Protein AF-A0A8D0H7X6-F1 (afdb_monomer_lite)

Organism: Sphenodon punctatus (NCBI:txid8508)

pLDDT: mean 85.65, std 9.19, range [44.81, 95.25]

Structure (mmCIF, N/CA/C/O backbone):
data_AF-A0A8D0H7X6-F1
#
_entry.id   AF-A0A8D0H7X6-F1
#
loop_
_atom_site.group_PDB
_atom_site.id
_atom_site.type_symbol
_atom_site.label_atom_id
_atom_site.label_alt_id
_atom_site.label_comp_id
_atom_site.label_asym_id
_atom_site.label_entity_id
_atom_site.label_seq_id
_atom_site.pdbx_PDB_ins_code
_atom_site.Cartn_x
_atom_site.Cartn_y
_atom_site.Cartn_z
_atom_site.occupancy
_atom_site.B_iso_or_equiv
_atom_site.auth_seq_id
_atom_site.auth_comp_id
_atom_site.auth_asym_id
_atom_site.auth_atom_id
_atom_site.pdbx_PDB_model_num
ATOM 1 N N . MET A 1 1 ? -12.593 -25.699 31.577 1.00 60.19 1 MET A N 1
ATOM 2 C CA . MET A 1 1 ? -11.665 -26.530 30.774 1.00 60.19 1 MET A CA 1
ATOM 3 C C . MET A 1 1 ? -12.369 -27.327 29.678 1.00 60.19 1 MET A C 1
ATOM 5 O O . MET A 1 1 ? -11.996 -27.150 28.529 1.00 60.19 1 MET A O 1
ATOM 9 N N . ALA A 1 2 ? -13.398 -28.136 29.972 1.00 67.19 2 ALA A N 1
ATOM 10 C CA . ALA A 1 2 ? -14.084 -28.955 28.955 1.00 67.19 2 ALA A CA 1
ATOM 11 C C . ALA A 1 2 ? -14.723 -28.143 27.802 1.00 67.19 2 ALA A C 1
ATOM 13 O O . ALA A 1 2 ? -14.550 -28.486 26.638 1.00 67.19 2 ALA A O 1
ATOM 14 N N . ALA A 1 3 ? -15.377 -27.015 28.108 1.00 68.50 3 ALA A N 1
ATOM 15 C CA . ALA A 1 3 ? -15.956 -26.128 27.091 1.00 68.50 3 ALA A CA 1
ATOM 16 C C . ALA A 1 3 ? -14.898 -25.470 26.178 1.00 68.50 3 ALA A C 1
ATOM 18 O O . ALA A 1 3 ? -15.124 -25.299 24.986 1.00 68.50 3 ALA A O 1
ATOM 19 N N . SER A 1 4 ? -13.717 -25.146 26.714 1.00 69.44 4 SER A N 1
ATOM 20 C CA . SER A 1 4 ? -12.608 -24.559 25.945 1.00 69.44 4 SER A CA 1
ATOM 21 C C . SER A 1 4 ? -11.986 -25.567 24.972 1.00 69.44 4 SER A C 1
ATOM 23 O O . SER A 1 4 ? -11.615 -25.193 23.865 1.00 69.44 4 SER A O 1
ATOM 25 N N . LEU A 1 5 ? -11.923 -26.847 25.358 1.00 77.44 5 LEU A N 1
ATOM 26 C CA . LEU A 1 5 ? -11.468 -27.940 24.489 1.00 77.44 5 LEU A CA 1
ATOM 27 C C . LEU A 1 5 ? -12.469 -28.222 23.358 1.00 77.44 5 LEU A C 1
ATOM 29 O O . LEU A 1 5 ? -12.064 -28.429 22.218 1.00 77.44 5 LEU A O 1
ATOM 33 N N . LEU A 1 6 ? -13.772 -28.148 23.651 1.00 82.69 6 LEU A N 1
ATOM 34 C CA . LEU A 1 6 ? -14.843 -28.271 22.653 1.00 82.69 6 LEU A CA 1
ATOM 35 C C . LEU A 1 6 ? -14.799 -27.166 21.586 1.00 82.69 6 LEU A C 1
ATOM 37 O O . LEU A 1 6 ? -15.071 -27.441 20.422 1.00 82.69 6 LEU A O 1
ATOM 41 N N . LEU A 1 7 ? -14.416 -25.938 21.953 1.00 87.12 7 LEU A N 1
ATOM 42 C CA . LEU A 1 7 ? -14.260 -24.814 21.017 1.00 87.12 7 LEU A CA 1
ATOM 43 C C . LEU A 1 7 ? -12.953 -24.866 20.207 1.00 87.12 7 LEU A C 1
ATOM 45 O O . LEU A 1 7 ? -12.839 -24.201 19.178 1.00 87.12 7 LEU A O 1
ATOM 49 N N . MET A 1 8 ? -11.975 -25.665 20.640 1.00 86.62 8 MET A N 1
ATOM 50 C CA . MET A 1 8 ? -10.668 -25.768 19.989 1.00 86.62 8 MET A CA 1
ATOM 51 C C . MET A 1 8 ? -10.757 -26.454 18.621 1.00 86.62 8 MET A C 1
ATOM 53 O O . MET A 1 8 ? -10.122 -26.012 17.667 1.00 86.62 8 MET A O 1
ATOM 57 N N . LEU A 1 9 ? -11.583 -27.500 18.513 1.00 90.00 9 LEU A N 1
ATOM 58 C CA . LEU A 1 9 ? -11.818 -28.238 17.268 1.00 90.00 9 LEU A CA 1
ATOM 59 C C . LEU A 1 9 ? -12.394 -27.354 16.144 1.00 90.00 9 LEU A C 1
ATOM 61 O O . LEU A 1 9 ? -11.757 -27.264 15.095 1.00 90.00 9 LEU A O 1
ATOM 65 N N . PRO A 1 10 ? -13.535 -26.656 16.319 1.00 91.94 10 PRO A N 1
ATOM 66 C CA . PRO A 1 10 ? -14.076 -25.791 15.271 1.00 91.94 10 PRO A CA 1
ATOM 67 C C . PRO A 1 10 ? -13.162 -24.597 14.958 1.00 91.94 10 PRO A C 1
ATOM 69 O O . PRO A 1 10 ? -13.081 -24.188 13.801 1.00 91.94 10 PRO A O 1
ATOM 72 N N . ALA A 1 11 ? -12.426 -24.064 15.943 1.00 87.69 11 ALA A N 1
ATOM 73 C CA . ALA A 1 11 ? -11.434 -23.016 15.700 1.00 87.69 11 ALA A CA 1
ATOM 74 C C . ALA A 1 11 ? -10.274 -23.512 14.819 1.00 87.69 11 ALA A C 1
ATOM 76 O O . ALA A 1 11 ? -9.886 -22.824 13.876 1.00 87.69 11 ALA A O 1
ATOM 77 N N . LEU A 1 12 ? -9.761 -24.720 15.079 1.00 92.19 12 LEU A N 1
ATOM 78 C CA . LEU A 1 12 ? -8.716 -25.343 14.266 1.00 92.19 12 LEU A CA 1
ATOM 79 C C . LEU A 1 12 ? -9.208 -25.628 12.842 1.00 92.19 12 LEU A C 1
ATOM 81 O O . LEU A 1 12 ? -8.501 -25.330 11.885 1.00 92.19 12 LEU A O 1
ATOM 85 N N . VAL A 1 13 ? -10.431 -26.146 12.692 1.00 93.81 13 VAL A N 1
ATOM 86 C CA . VAL A 1 13 ? -11.047 -26.383 11.376 1.00 93.81 13 VAL A CA 1
ATOM 87 C C . VAL A 1 13 ? -11.197 -25.074 10.599 1.00 93.81 13 VAL A C 1
ATOM 89 O O . VAL A 1 13 ? -10.796 -25.010 9.441 1.00 93.81 13 VAL A O 1
ATOM 92 N N . SER A 1 14 ? -11.709 -24.015 11.234 1.00 91.25 14 SER A N 1
ATOM 93 C CA . SER A 1 14 ? -11.847 -22.690 10.613 1.00 91.25 14 SER A CA 1
ATOM 94 C C . SER A 1 14 ? -10.495 -22.101 10.196 1.00 91.25 14 SER A C 1
ATOM 96 O O . SER A 1 14 ? -10.350 -21.588 9.083 1.00 91.25 14 SER A O 1
ATOM 98 N N . PHE A 1 15 ? -9.477 -22.230 11.052 1.00 89.44 15 PHE A N 1
ATOM 99 C CA . PHE A 1 15 ? -8.115 -21.800 10.749 1.00 89.44 15 PHE A CA 1
ATOM 100 C C . PHE A 1 15 ? -7.542 -22.541 9.534 1.00 89.44 15 PHE A C 1
ATOM 102 O O . PHE A 1 15 ? -7.094 -21.897 8.586 1.00 89.44 15 PHE A O 1
ATOM 109 N N . LEU A 1 16 ? -7.605 -23.877 9.525 1.00 94.31 16 LEU A N 1
ATOM 110 C CA . LEU A 1 16 ? -7.110 -24.698 8.416 1.00 94.31 16 LEU A CA 1
ATOM 111 C C . LEU A 1 16 ? -7.871 -24.424 7.116 1.00 94.31 16 LEU A C 1
ATOM 113 O O . LEU A 1 16 ? -7.252 -24.329 6.060 1.00 94.31 16 LEU A O 1
ATOM 117 N N . PHE A 1 17 ? -9.191 -24.244 7.185 1.00 93.31 17 PHE A N 1
ATOM 118 C CA . PHE A 1 17 ? -10.019 -23.908 6.029 1.00 93.31 17 PHE A CA 1
ATOM 119 C C . PHE A 1 17 ? -9.661 -22.537 5.445 1.00 93.31 17 PHE A C 1
ATOM 121 O O . PHE A 1 17 ? -9.477 -22.400 4.235 1.00 93.31 17 PHE A O 1
ATOM 128 N N . THR A 1 18 ? -9.505 -21.524 6.299 1.00 86.31 18 THR A N 1
ATOM 129 C CA . THR A 1 18 ? -9.109 -20.172 5.876 1.00 86.31 18 THR A CA 1
ATOM 130 C C . THR A 1 18 ? -7.714 -20.191 5.259 1.00 86.31 18 THR A C 1
ATOM 132 O O . THR A 1 18 ? -7.501 -19.636 4.183 1.00 86.31 18 THR A O 1
ATOM 135 N N . PHE A 1 19 ? -6.769 -20.883 5.899 1.00 88.56 19 PHE A N 1
ATOM 136 C CA . PHE A 1 19 ? -5.412 -21.029 5.383 1.00 88.56 19 PHE A CA 1
ATOM 137 C C . PHE A 1 19 ? -5.393 -21.768 4.038 1.00 88.56 19 PHE A C 1
ATOM 139 O O . PHE A 1 19 ? -4.759 -21.301 3.094 1.00 88.56 19 PHE A O 1
ATOM 146 N N . GLY A 1 20 ? -6.140 -22.868 3.915 1.00 90.56 20 GLY A N 1
ATOM 147 C CA . GLY A 1 20 ? -6.301 -23.608 2.662 1.00 90.56 20 GLY A CA 1
ATOM 148 C C . GLY A 1 20 ? -6.906 -22.749 1.550 1.00 90.56 20 GLY A C 1
ATOM 149 O O . GLY A 1 20 ? -6.404 -22.756 0.431 1.00 90.56 20 GLY A O 1
ATOM 150 N N . THR A 1 21 ? -7.905 -21.925 1.872 1.00 87.94 21 THR A N 1
ATOM 151 C CA . THR A 1 21 ? -8.510 -20.976 0.924 1.00 87.94 21 THR A CA 1
ATOM 152 C C . THR A 1 21 ? -7.494 -19.937 0.442 1.00 87.94 21 THR A C 1
ATOM 154 O O . THR A 1 21 ? -7.427 -19.649 -0.750 1.00 87.94 21 THR A O 1
ATOM 157 N N . CYS A 1 22 ? -6.655 -19.403 1.336 1.00 79.19 22 CYS A N 1
ATOM 158 C CA . CYS A 1 22 ? -5.563 -18.505 0.955 1.00 79.19 22 CYS A CA 1
ATOM 159 C C . CYS A 1 22 ? -4.533 -19.196 0.051 1.00 79.19 22 CYS A C 1
ATOM 161 O O . CYS A 1 22 ? -4.083 -18.590 -0.918 1.00 79.19 22 CYS A O 1
ATOM 163 N N . VAL A 1 23 ? -4.168 -20.452 0.331 1.00 83.06 23 VAL A N 1
ATOM 164 C CA . VAL A 1 23 ? -3.253 -21.228 -0.524 1.00 83.06 23 VAL A CA 1
ATOM 165 C C . VAL A 1 23 ? -3.854 -21.437 -1.911 1.00 83.06 23 VAL A C 1
ATOM 167 O O . VAL A 1 23 ? -3.170 -21.197 -2.900 1.00 83.06 23 VAL A O 1
ATOM 170 N N . GLU A 1 24 ? -5.125 -21.821 -2.004 1.00 82.88 24 GLU A N 1
ATOM 171 C CA . GLU A 1 24 ? -5.818 -21.979 -3.286 1.00 82.88 24 GLU A CA 1
ATOM 172 C C . GLU A 1 24 ? -5.933 -20.650 -4.044 1.00 82.88 24 GLU A C 1
ATOM 174 O O . GLU A 1 24 ? -5.697 -20.612 -5.248 1.00 82.88 24 GLU A O 1
ATOM 179 N N . LEU A 1 25 ? -6.172 -19.533 -3.350 1.00 80.62 25 LEU A N 1
ATOM 180 C CA . LEU A 1 25 ? -6.140 -18.201 -3.956 1.00 80.62 25 LEU A CA 1
ATOM 181 C C . LEU A 1 25 ? -4.747 -17.847 -4.494 1.00 80.62 25 LEU A C 1
ATOM 183 O O . LEU A 1 25 ? -4.631 -17.329 -5.603 1.00 80.62 25 LEU A O 1
ATOM 187 N N . ILE A 1 26 ? -3.685 -18.131 -3.732 1.00 80.00 26 ILE A N 1
ATOM 188 C CA . ILE A 1 26 ? -2.306 -17.915 -4.181 1.00 80.00 26 ILE A CA 1
ATOM 189 C C . ILE A 1 26 ? -2.030 -18.787 -5.401 1.00 80.00 26 ILE A C 1
ATOM 191 O O . ILE A 1 26 ? -1.526 -18.270 -6.395 1.00 80.00 26 ILE A O 1
ATOM 195 N N . ARG A 1 27 ? -2.394 -20.075 -5.374 1.00 74.50 27 ARG A N 1
ATOM 196 C CA . ARG A 1 27 ? -2.242 -20.989 -6.517 1.00 74.50 27 ARG A CA 1
ATOM 197 C C . ARG A 1 27 ? -3.009 -20.489 -7.728 1.00 74.50 27 ARG A C 1
ATOM 199 O O . ARG A 1 27 ? -2.426 -20.444 -8.798 1.00 74.50 27 ARG A O 1
ATOM 206 N N . PHE A 1 28 ? -4.250 -20.043 -7.568 1.00 77.69 28 PHE A N 1
ATOM 207 C CA . PHE A 1 28 ? -5.034 -19.409 -8.626 1.00 77.69 28 PHE A CA 1
ATOM 208 C C . PHE A 1 28 ? -4.324 -18.178 -9.207 1.00 77.69 28 PHE A C 1
ATOM 210 O O . PHE A 1 28 ? -4.141 -18.082 -10.418 1.00 77.69 28 PHE A O 1
ATOM 217 N N . ALA A 1 29 ? -3.838 -17.276 -8.354 1.00 74.62 29 ALA A N 1
ATOM 218 C CA . ALA A 1 29 ? -3.149 -16.060 -8.780 1.00 74.62 29 ALA A CA 1
ATOM 219 C C . ALA A 1 29 ? -1.772 -16.320 -9.427 1.00 74.62 29 ALA A C 1
ATOM 221 O O . ALA A 1 29 ? -1.318 -15.523 -10.247 1.00 74.62 29 ALA A O 1
ATOM 222 N N . SER A 1 30 ? -1.097 -17.416 -9.064 1.00 69.19 30 SER A N 1
ATOM 223 C CA . SER A 1 30 ? 0.276 -17.746 -9.489 1.00 69.19 30 SER A CA 1
ATOM 224 C C . SER A 1 30 ? 0.381 -18.968 -10.408 1.00 69.19 30 SER A C 1
ATOM 226 O O . SER A 1 30 ? 1.483 -19.336 -10.817 1.00 69.19 30 SER A O 1
ATOM 228 N N . LEU A 1 31 ? -0.754 -19.553 -10.799 1.00 65.69 31 LEU A N 1
ATOM 229 C CA . LEU A 1 31 ? -0.871 -20.796 -11.568 1.00 65.69 31 LEU A CA 1
ATOM 230 C C . LEU A 1 31 ? -0.043 -20.751 -12.856 1.00 65.69 31 LEU A C 1
ATOM 232 O O . LEU A 1 31 ? 0.671 -21.695 -13.175 1.00 65.69 31 LEU A O 1
ATOM 236 N N . ARG A 1 32 ? -0.041 -19.600 -13.534 1.00 56.81 32 ARG A N 1
ATOM 237 C CA . ARG A 1 32 ? 0.779 -19.348 -14.728 1.00 56.81 32 ARG A CA 1
ATOM 238 C C . ARG A 1 32 ? 2.279 -19.327 -14.476 1.00 56.81 32 ARG A C 1
ATOM 240 O O . ARG A 1 32 ? 3.036 -19.844 -15.289 1.00 56.81 32 ARG A O 1
ATOM 247 N N . ALA A 1 33 ? 2.710 -18.721 -13.373 1.00 60.47 33 ALA A N 1
ATOM 248 C CA . ALA A 1 33 ? 4.126 -18.634 -13.042 1.00 60.47 33 ALA A CA 1
ATOM 249 C C . ALA A 1 33 ? 4.680 -20.026 -12.694 1.00 60.47 33 ALA A C 1
ATOM 251 O O . ALA A 1 33 ? 5.746 -20.402 -13.173 1.00 60.47 33 ALA A O 1
ATOM 252 N N . LEU A 1 34 ? 3.914 -20.814 -11.930 1.00 60.16 34 LEU A N 1
ATOM 253 C CA . LEU A 1 34 ? 4.307 -22.150 -11.471 1.00 60.16 34 LEU A CA 1
ATOM 254 C C . LEU A 1 34 ? 4.172 -23.242 -12.545 1.00 60.16 34 LEU A C 1
ATOM 256 O O . LEU A 1 34 ? 4.928 -24.207 -12.512 1.00 60.16 34 LEU A O 1
ATOM 260 N N . ALA A 1 35 ? 3.237 -23.104 -13.492 1.00 61.91 35 ALA A N 1
ATOM 261 C CA . ALA A 1 35 ? 3.048 -24.067 -14.582 1.00 61.91 35 ALA A CA 1
ATOM 262 C C . ALA A 1 35 ? 4.081 -23.929 -15.714 1.00 61.91 35 ALA A C 1
ATOM 264 O O . ALA A 1 35 ? 4.194 -24.824 -16.551 1.00 61.91 35 ALA A O 1
ATOM 265 N N . SER A 1 36 ? 4.844 -22.831 -15.758 1.00 63.34 36 SER A N 1
ATOM 266 C CA . SER A 1 36 ? 5.927 -22.686 -16.730 1.00 63.34 36 SER A CA 1
ATOM 267 C C . SER A 1 36 ? 7.135 -23.546 -16.314 1.00 63.34 36 SER A C 1
ATOM 269 O O . SER A 1 36 ? 7.587 -23.444 -15.170 1.00 63.34 36 SER A O 1
ATOM 271 N N . PRO A 1 37 ? 7.719 -24.365 -17.213 1.00 66.44 37 PRO A N 1
ATOM 272 C CA . PRO A 1 37 ? 8.909 -25.173 -16.904 1.00 66.44 37 PRO A CA 1
ATOM 273 C C . PRO A 1 37 ? 10.151 -24.329 -16.556 1.00 66.44 37 PRO A C 1
ATOM 275 O O . PRO A 1 37 ? 11.163 -24.855 -16.100 1.00 66.44 37 PRO A O 1
ATOM 278 N N . GLU A 1 38 ? 10.061 -23.011 -16.732 1.00 70.25 38 GLU A N 1
ATOM 279 C CA . GLU A 1 38 ? 11.139 -22.036 -16.596 1.00 70.25 38 GLU A CA 1
ATOM 280 C C . GLU A 1 38 ? 11.045 -21.166 -15.331 1.00 70.25 38 GLU A C 1
ATOM 282 O O . GLU A 1 38 ? 11.821 -20.224 -15.182 1.00 70.25 38 GLU A O 1
ATOM 287 N N . TRP A 1 39 ? 10.148 -21.466 -14.382 1.00 70.50 39 TRP A N 1
ATOM 288 C CA . TRP A 1 39 ? 9.945 -20.659 -13.162 1.00 70.50 39 TRP A CA 1
ATOM 289 C C . TRP A 1 39 ? 11.234 -20.390 -12.354 1.00 70.50 39 TRP A C 1
ATOM 291 O O . TRP A 1 39 ? 11.329 -19.391 -11.640 1.00 70.50 39 TRP A O 1
ATOM 301 N N . GLY A 1 40 ? 12.237 -21.268 -12.473 1.00 70.19 40 GLY A N 1
ATOM 302 C CA . GLY A 1 40 ? 13.539 -21.146 -11.811 1.00 70.19 40 GLY A CA 1
ATOM 303 C C . GLY A 1 40 ? 14.585 -20.317 -12.569 1.00 70.19 40 GLY A C 1
ATOM 304 O O . GLY A 1 40 ? 15.621 -19.983 -11.996 1.00 70.19 40 GLY A O 1
ATOM 305 N N . ILE A 1 41 ? 14.345 -19.969 -13.836 1.00 72.62 41 ILE A N 1
ATOM 306 C CA . ILE A 1 41 ? 15.276 -19.178 -14.657 1.00 72.62 41 ILE A CA 1
ATOM 307 C C . ILE A 1 41 ? 15.401 -17.735 -14.133 1.00 72.62 41 ILE A C 1
ATOM 309 O O . ILE A 1 41 ? 16.534 -17.283 -13.947 1.00 72.62 41 ILE A O 1
ATOM 313 N N . PRO A 1 42 ? 14.305 -17.027 -13.782 1.00 75.81 42 PRO A N 1
ATOM 314 C CA . PRO A 1 42 ? 14.389 -15.691 -13.190 1.00 75.81 42 PRO A CA 1
ATOM 315 C C . PRO A 1 42 ? 15.148 -15.662 -11.858 1.00 75.81 42 PRO A C 1
ATOM 317 O O . PRO A 1 42 ? 15.818 -14.680 -11.562 1.00 75.81 42 PRO A O 1
ATOM 320 N N . LEU A 1 43 ? 15.101 -16.746 -11.072 1.00 77.69 43 LEU A N 1
ATOM 321 C CA . LEU A 1 43 ? 15.799 -16.851 -9.781 1.00 77.69 43 LEU A CA 1
ATOM 322 C C . LEU A 1 43 ? 17.327 -16.927 -9.918 1.00 77.69 43 LEU A C 1
ATOM 324 O O . LEU A 1 43 ? 18.030 -16.790 -8.922 1.00 77.69 43 LEU A O 1
ATOM 328 N N . ARG A 1 44 ? 17.859 -17.141 -11.126 1.00 80.12 44 ARG A N 1
ATOM 329 C CA . ARG A 1 44 ? 19.305 -17.094 -11.393 1.00 80.12 44 ARG A CA 1
ATOM 330 C C . ARG A 1 44 ? 19.790 -15.705 -11.797 1.00 80.12 44 ARG A C 1
ATOM 332 O O . ARG A 1 44 ? 20.997 -15.479 -11.793 1.00 80.12 44 ARG A O 1
ATOM 339 N N . ASP A 1 45 ? 18.885 -14.789 -12.141 1.00 84.81 45 ASP A N 1
ATOM 340 C CA . ASP A 1 45 ? 19.246 -13.427 -12.518 1.00 84.81 45 ASP A CA 1
ATOM 341 C C . ASP A 1 45 ? 19.518 -12.584 -11.252 1.00 84.81 45 ASP A C 1
ATOM 343 O O . ASP A 1 45 ? 18.609 -12.373 -10.437 1.00 84.81 45 ASP A O 1
ATOM 347 N N . PRO A 1 46 ? 20.740 -12.041 -11.071 1.00 81.38 46 PRO A N 1
ATOM 348 C CA . PRO A 1 46 ? 21.055 -11.135 -9.965 1.00 81.38 46 PRO A CA 1
ATOM 349 C C . PRO A 1 46 ? 20.123 -9.916 -9.892 1.00 81.38 46 PRO A C 1
ATOM 351 O O . PRO A 1 46 ? 19.911 -9.358 -8.812 1.00 81.38 46 PRO A O 1
ATOM 354 N N . ARG A 1 47 ? 19.540 -9.508 -11.029 1.00 82.56 47 ARG A N 1
ATOM 355 C CA . ARG A 1 47 ? 18.573 -8.405 -11.121 1.00 82.56 47 ARG A CA 1
ATOM 356 C C . ARG A 1 47 ? 17.236 -8.727 -10.458 1.00 82.56 47 ARG A C 1
ATOM 358 O O . ARG A 1 47 ? 16.538 -7.796 -10.075 1.00 82.56 47 ARG A O 1
ATOM 365 N N . VAL A 1 48 ? 16.898 -10.007 -10.299 1.00 84.25 48 VAL A N 1
ATOM 366 C CA . VAL A 1 48 ? 15.690 -10.483 -9.605 1.00 84.25 48 VAL A CA 1
ATOM 367 C C . VAL A 1 48 ? 16.005 -10.836 -8.154 1.00 84.25 48 VAL A C 1
ATOM 369 O O . VAL A 1 48 ? 15.245 -10.481 -7.255 1.00 84.25 48 VAL A O 1
ATOM 372 N N . LEU A 1 49 ? 17.157 -11.470 -7.907 1.00 85.56 49 LEU A N 1
ATOM 373 C CA . LEU A 1 49 ? 17.570 -11.891 -6.566 1.00 85.56 49 LEU A CA 1
ATOM 374 C C . LEU A 1 49 ? 17.723 -10.723 -5.592 1.00 85.56 49 LEU A C 1
ATOM 376 O O . LEU A 1 49 ? 17.314 -10.839 -4.440 1.00 85.56 49 LEU A O 1
ATOM 380 N N . ARG A 1 50 ? 18.295 -9.594 -6.034 1.00 85.06 50 ARG A N 1
ATOM 381 C CA . ARG A 1 50 ? 18.489 -8.434 -5.153 1.00 85.06 50 ARG A CA 1
ATOM 382 C C . ARG A 1 50 ? 17.152 -7.820 -4.695 1.00 85.06 50 ARG A C 1
ATOM 384 O O . ARG A 1 50 ? 16.987 -7.707 -3.483 1.00 85.06 50 ARG A O 1
ATOM 391 N N . PRO A 1 51 ? 16.200 -7.454 -5.580 1.00 85.12 51 PRO A N 1
ATOM 392 C CA . PRO A 1 51 ? 14.868 -7.012 -5.156 1.00 85.12 51 PRO A CA 1
ATOM 393 C C . PRO A 1 51 ? 14.149 -8.042 -4.281 1.00 85.12 51 PRO A C 1
ATOM 395 O O . PRO A 1 51 ? 13.618 -7.685 -3.238 1.00 85.12 51 PRO A O 1
ATOM 398 N N . LEU A 1 52 ? 14.220 -9.327 -4.643 1.00 87.00 52 LEU A N 1
ATOM 399 C CA . LEU A 1 52 ? 13.593 -10.398 -3.870 1.00 87.00 52 LEU A CA 1
ATOM 400 C C . LEU A 1 52 ? 14.155 -10.500 -2.442 1.00 87.00 52 LEU A C 1
ATOM 402 O O . LEU A 1 52 ? 13.396 -10.650 -1.489 1.00 87.00 52 LEU A O 1
ATOM 406 N N . ALA A 1 53 ? 15.478 -10.408 -2.279 1.00 89.12 53 ALA A N 1
ATOM 407 C CA . ALA A 1 53 ? 16.126 -10.442 -0.969 1.00 89.12 53 ALA A CA 1
ATOM 408 C C . ALA A 1 53 ? 15.743 -9.231 -0.105 1.00 89.12 53 ALA A C 1
ATOM 410 O O . ALA A 1 53 ? 15.547 -9.371 1.101 1.00 89.12 53 ALA A O 1
ATOM 411 N N . VAL A 1 54 ? 15.610 -8.056 -0.724 1.00 87.50 54 VAL A N 1
ATOM 412 C CA . VAL A 1 54 ? 15.139 -6.834 -0.061 1.00 87.50 54 VAL A CA 1
ATOM 413 C C . VAL A 1 54 ? 13.687 -6.978 0.386 1.00 87.50 54 VAL A C 1
ATOM 415 O O . VAL A 1 54 ? 13.387 -6.700 1.545 1.00 87.50 54 VAL A O 1
ATOM 418 N N . ASP A 1 55 ? 12.799 -7.434 -0.498 1.00 88.75 55 ASP A N 1
ATOM 419 C CA . ASP A 1 55 ? 11.382 -7.634 -0.184 1.00 88.75 55 ASP A CA 1
ATOM 420 C C . ASP A 1 55 ? 11.221 -8.646 0.956 1.00 88.75 55 ASP A C 1
ATOM 422 O O . ASP A 1 55 ? 10.489 -8.406 1.918 1.00 88.75 55 ASP A O 1
ATOM 426 N N . LEU A 1 56 ? 11.976 -9.748 0.908 1.00 91.69 56 LEU A N 1
ATOM 427 C CA . LEU A 1 56 ? 12.005 -10.736 1.980 1.00 91.69 56 LEU A 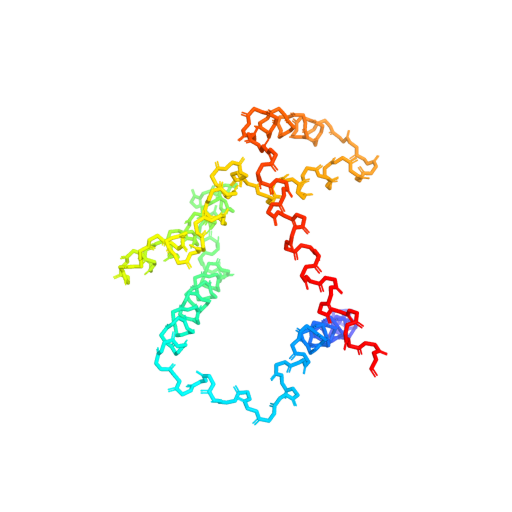CA 1
ATOM 428 C C . LEU A 1 56 ? 12.527 -10.134 3.292 1.00 91.69 56 LEU A C 1
ATOM 430 O O . LEU A 1 56 ? 11.952 -10.382 4.350 1.00 91.69 56 LEU A O 1
ATOM 434 N N . GLY A 1 57 ? 13.582 -9.319 3.236 1.00 92.31 57 GLY A N 1
ATOM 435 C CA . GLY A 1 57 ? 14.122 -8.618 4.398 1.00 92.31 57 GLY A CA 1
ATOM 436 C C . GLY A 1 57 ? 13.122 -7.646 5.029 1.00 92.31 57 GLY A C 1
ATOM 437 O O . GLY A 1 57 ? 12.966 -7.646 6.250 1.00 92.31 57 GLY A O 1
ATOM 438 N N . LEU A 1 58 ? 12.387 -6.882 4.213 1.00 90.00 58 LEU A N 1
ATOM 439 C CA . LEU A 1 58 ? 11.298 -6.007 4.663 1.00 90.00 58 LEU A CA 1
ATOM 440 C C . LEU A 1 58 ? 10.183 -6.805 5.350 1.00 90.00 58 LEU A C 1
ATOM 442 O O . LEU A 1 58 ? 9.726 -6.421 6.427 1.00 90.00 58 LEU A O 1
ATOM 446 N N . VAL A 1 59 ? 9.772 -7.933 4.763 1.00 91.56 59 VAL A N 1
ATOM 447 C CA . VAL A 1 59 ? 8.746 -8.816 5.339 1.00 91.56 59 VAL A CA 1
ATOM 448 C C . VAL A 1 59 ? 9.216 -9.419 6.663 1.00 91.56 59 VAL A C 1
ATOM 450 O O . VAL A 1 59 ? 8.469 -9.403 7.640 1.00 91.56 59 VAL A O 1
ATOM 453 N N . ILE A 1 60 ? 10.456 -9.906 6.738 1.00 93.12 60 ILE A N 1
ATOM 454 C CA . ILE A 1 60 ? 11.031 -10.448 7.977 1.00 93.12 60 ILE A CA 1
ATOM 455 C C . ILE A 1 60 ? 11.090 -9.363 9.054 1.00 93.12 60 ILE A C 1
ATOM 457 O O . ILE A 1 60 ? 10.669 -9.607 10.183 1.00 93.12 60 ILE A O 1
ATOM 461 N N . LEU A 1 61 ? 11.560 -8.160 8.717 1.00 92.25 61 LEU A N 1
ATOM 462 C CA . LEU A 1 61 ? 11.625 -7.046 9.659 1.00 92.25 61 LEU A CA 1
ATOM 463 C C . LEU A 1 61 ? 10.236 -6.669 10.184 1.00 92.25 61 LEU A C 1
ATOM 465 O O . LEU A 1 61 ? 10.072 -6.496 11.392 1.00 92.25 61 LEU A O 1
ATOM 469 N N . PHE A 1 62 ? 9.239 -6.596 9.298 1.00 92.75 62 PHE A N 1
ATOM 470 C CA . PHE A 1 62 ? 7.845 -6.380 9.676 1.00 92.75 62 PHE A CA 1
ATOM 471 C C . PHE A 1 62 ? 7.361 -7.459 10.649 1.00 92.75 62 PHE A C 1
ATOM 473 O O . PHE A 1 62 ? 6.859 -7.129 11.718 1.00 92.75 62 PHE A O 1
ATOM 480 N N . ILE A 1 63 ? 7.554 -8.743 10.328 1.00 91.94 63 ILE A N 1
ATOM 481 C CA . ILE A 1 63 ? 7.107 -9.859 11.174 1.00 91.94 63 ILE A CA 1
ATOM 482 C C . ILE A 1 63 ? 7.801 -9.832 12.537 1.00 91.94 63 ILE A C 1
ATOM 484 O O . ILE A 1 63 ? 7.135 -10.007 13.558 1.00 91.94 63 ILE A O 1
ATOM 488 N N . LEU A 1 64 ? 9.117 -9.610 12.581 1.00 93.31 64 LEU A N 1
ATOM 489 C CA . LEU A 1 64 ? 9.883 -9.569 13.827 1.00 93.31 64 LEU A CA 1
ATOM 490 C C . LEU A 1 64 ? 9.448 -8.402 14.711 1.00 93.31 64 LEU A C 1
ATOM 492 O O . LEU A 1 64 ? 9.175 -8.604 15.895 1.00 93.31 64 LEU A O 1
ATOM 496 N N . GLN A 1 65 ? 9.329 -7.200 14.142 1.00 93.50 65 GLN A N 1
ATOM 497 C CA . GLN A 1 65 ? 8.851 -6.030 14.873 1.00 93.50 65 GLN A CA 1
ATOM 498 C C . GLN A 1 65 ? 7.411 -6.243 15.366 1.00 93.50 65 GLN A C 1
ATOM 500 O O . GLN A 1 65 ? 7.118 -5.971 16.535 1.00 93.50 65 GLN A O 1
ATOM 505 N N . HIS A 1 66 ? 6.537 -6.789 14.517 1.00 88.94 66 HIS A N 1
ATOM 506 C CA . HIS A 1 66 ? 5.140 -7.045 14.848 1.00 88.94 66 HIS A CA 1
ATOM 507 C C . HIS A 1 66 ? 5.023 -8.064 15.993 1.00 88.94 66 HIS A C 1
ATOM 509 O O . HIS A 1 66 ? 4.317 -7.844 16.981 1.00 88.94 66 HIS A O 1
ATOM 515 N N . SER A 1 67 ? 5.783 -9.157 15.895 1.00 92.12 67 SER A N 1
ATOM 516 C CA . SER A 1 67 ? 5.826 -10.230 16.892 1.00 92.12 67 SER A CA 1
ATOM 517 C C . SER A 1 67 ? 6.381 -9.738 18.226 1.00 92.12 67 SER A C 1
ATOM 519 O O . SER A 1 67 ? 5.788 -10.018 19.265 1.00 92.12 67 SER A O 1
ATOM 521 N N . LEU A 1 68 ? 7.462 -8.947 18.209 1.00 92.56 68 LEU A N 1
ATOM 522 C CA . LEU A 1 68 ? 8.050 -8.336 19.404 1.00 92.56 68 LEU A CA 1
ATOM 523 C C . LEU A 1 68 ? 7.016 -7.486 20.150 1.00 92.56 68 LEU A C 1
ATOM 525 O O . LEU A 1 68 ? 6.821 -7.655 21.353 1.00 92.56 68 LEU A O 1
ATOM 529 N N . MET A 1 69 ? 6.320 -6.602 19.438 1.00 90.62 69 MET A N 1
ATOM 530 C CA . MET A 1 69 ? 5.323 -5.713 20.038 1.00 90.62 69 MET A CA 1
ATOM 531 C C . MET A 1 69 ? 4.030 -6.439 20.438 1.00 90.62 69 MET A C 1
ATOM 533 O O . MET A 1 69 ? 3.286 -5.951 21.289 1.00 90.62 69 MET A O 1
ATOM 537 N N . ALA A 1 70 ? 3.755 -7.608 19.854 1.00 89.19 70 ALA A N 1
ATOM 538 C CA . ALA A 1 70 ? 2.648 -8.471 20.253 1.00 89.19 70 ALA A CA 1
ATOM 539 C C . ALA A 1 70 ? 2.948 -9.288 21.525 1.00 89.19 70 ALA A C 1
ATOM 541 O O . ALA A 1 70 ? 2.013 -9.805 22.143 1.00 89.19 70 ALA A O 1
ATOM 542 N N . THR A 1 71 ? 4.216 -9.391 21.950 1.00 91.94 71 THR A N 1
ATOM 543 C CA . THR A 1 71 ? 4.573 -10.089 23.194 1.00 91.94 71 THR A CA 1
ATOM 544 C C . THR A 1 71 ? 3.932 -9.424 24.413 1.00 91.94 71 THR A C 1
ATOM 546 O O . THR A 1 71 ? 3.832 -8.200 24.499 1.00 91.94 71 THR A O 1
ATOM 549 N N . GLY A 1 72 ? 3.511 -10.230 25.394 1.00 90.25 72 GLY A N 1
ATOM 550 C CA . GLY A 1 72 ? 2.806 -9.730 26.579 1.00 90.25 72 GLY A CA 1
ATOM 551 C C . GLY A 1 72 ? 3.602 -8.694 27.379 1.00 90.25 72 GLY A C 1
ATOM 552 O O . GLY A 1 72 ? 3.027 -7.718 27.849 1.00 90.25 72 GLY A O 1
ATOM 553 N N . LEU A 1 73 ? 4.924 -8.860 27.475 1.00 92.06 73 LEU A N 1
ATOM 554 C CA . LEU A 1 73 ? 5.806 -7.937 28.196 1.00 92.06 73 LEU A CA 1
ATOM 555 C C . LEU A 1 73 ? 5.808 -6.546 27.556 1.00 92.06 73 LEU A C 1
ATOM 557 O O . LEU A 1 73 ? 5.486 -5.557 28.214 1.00 92.06 73 LEU A O 1
ATOM 561 N N . VAL A 1 74 ? 6.118 -6.482 26.258 1.00 91.25 74 VAL A N 1
ATOM 562 C CA . VAL A 1 74 ? 6.190 -5.220 25.515 1.00 91.25 74 VAL A CA 1
ATOM 563 C C . VAL A 1 74 ? 4.809 -4.588 25.423 1.00 91.25 74 VAL A C 1
ATOM 565 O O . VAL A 1 74 ? 4.658 -3.400 25.687 1.00 91.25 74 VAL A O 1
ATOM 568 N N . LYS A 1 75 ? 3.778 -5.384 25.132 1.00 91.12 75 LYS A N 1
ATOM 569 C CA . LYS A 1 75 ? 2.395 -4.915 25.058 1.00 91.12 75 LYS A CA 1
ATOM 570 C C . LYS A 1 75 ? 1.946 -4.250 26.359 1.00 91.12 75 LYS A C 1
ATOM 572 O O . LYS A 1 75 ? 1.387 -3.158 26.305 1.00 91.12 75 LYS A O 1
ATOM 577 N N . ASN A 1 76 ? 2.197 -4.882 27.507 1.00 92.25 76 ASN A N 1
ATOM 578 C CA . ASN A 1 76 ? 1.807 -4.343 28.810 1.00 92.25 76 ASN A CA 1
ATOM 579 C C . ASN A 1 76 ? 2.602 -3.082 29.157 1.00 92.25 76 ASN A C 1
ATOM 581 O O . ASN A 1 76 ? 2.030 -2.121 29.664 1.00 92.25 76 ASN A O 1
ATOM 585 N N . TRP A 1 77 ? 3.896 -3.059 28.838 1.00 93.56 77 TRP A N 1
ATOM 586 C CA . TRP A 1 77 ? 4.741 -1.889 29.053 1.00 93.56 77 TRP A CA 1
ATOM 587 C C . TRP A 1 77 ? 4.294 -0.691 28.201 1.00 93.56 77 TRP A C 1
ATOM 589 O O . TRP A 1 77 ? 4.029 0.383 28.736 1.00 93.56 77 TRP A O 1
ATOM 599 N N . VAL A 1 78 ? 4.101 -0.886 26.891 1.00 91.06 78 VAL A N 1
ATOM 600 C CA . VAL A 1 78 ? 3.623 0.165 25.974 1.00 91.06 78 VAL A CA 1
ATOM 601 C C . VAL A 1 78 ? 2.221 0.634 26.370 1.00 91.06 78 VAL A C 1
ATOM 603 O O . VAL A 1 78 ? 1.954 1.832 26.345 1.00 91.06 78 VAL A O 1
ATOM 606 N N . ALA A 1 79 ? 1.329 -0.276 26.772 1.00 91.31 79 ALA A N 1
ATOM 607 C CA . ALA A 1 79 ? 0.008 0.096 27.277 1.00 91.31 79 ALA A CA 1
ATOM 608 C C . ALA A 1 79 ? 0.096 0.931 28.566 1.00 91.31 79 ALA A C 1
ATOM 610 O O . ALA A 1 79 ? -0.669 1.879 28.719 1.00 91.31 79 ALA A O 1
ATOM 611 N N . GLY A 1 80 ? 1.045 0.632 29.459 1.00 92.75 80 GLY A N 1
ATOM 612 C CA . GLY A 1 80 ? 1.294 1.420 30.667 1.00 92.75 80 GLY A CA 1
ATOM 613 C C . GLY A 1 80 ? 1.805 2.833 30.373 1.00 92.75 80 GLY A C 1
ATOM 614 O O . GLY A 1 80 ? 1.372 3.783 31.016 1.00 92.75 80 GLY A O 1
ATOM 615 N N . CYS A 1 81 ? 2.680 2.990 29.377 1.00 93.00 81 CYS A N 1
ATOM 616 C CA . CYS A 1 81 ? 3.228 4.296 29.001 1.00 93.00 81 CYS A CA 1
ATOM 617 C C . CYS A 1 81 ? 2.262 5.147 28.159 1.00 93.00 81 CYS A C 1
ATOM 619 O O . CYS A 1 81 ? 2.175 6.354 28.362 1.00 93.00 81 CYS A O 1
ATOM 621 N N . PHE A 1 82 ? 1.564 4.536 27.194 1.00 91.75 82 PHE A N 1
ATOM 622 C CA . PHE A 1 82 ? 0.811 5.251 26.153 1.00 91.75 82 PHE A CA 1
ATOM 623 C C . PHE A 1 82 ? -0.712 5.085 26.245 1.00 91.75 82 PHE A C 1
ATOM 625 O O . PHE A 1 82 ? -1.445 5.806 25.563 1.00 91.75 82 PHE A O 1
ATOM 632 N N . GLY A 1 83 ? -1.214 4.144 27.050 1.00 91.75 83 GLY A N 1
ATOM 633 C CA . GLY A 1 83 ? -2.645 3.893 27.225 1.00 91.75 83 GLY A CA 1
ATOM 634 C C . GLY A 1 83 ? -3.376 3.707 25.894 1.00 91.75 83 GLY A C 1
ATOM 635 O O . GLY A 1 83 ? -3.070 2.811 25.108 1.00 91.75 83 GLY A O 1
ATOM 636 N N . VAL A 1 84 ? -4.328 4.601 25.612 1.00 90.50 84 VAL A N 1
ATOM 637 C CA . VAL A 1 84 ? -5.142 4.589 24.381 1.00 90.50 84 VAL A CA 1
ATOM 638 C C . VAL A 1 84 ? -4.289 4.754 23.113 1.00 90.50 84 VAL A C 1
ATOM 640 O O . VAL A 1 84 ? -4.640 4.227 22.058 1.00 90.50 84 VAL A O 1
ATOM 643 N N . LEU A 1 85 ? -3.133 5.421 23.209 1.00 91.12 85 LEU A N 1
ATOM 644 C CA . LEU A 1 85 ? -2.230 5.652 22.078 1.00 91.12 85 LEU A CA 1
ATOM 645 C C . LEU A 1 85 ? -1.358 4.440 21.730 1.00 91.12 85 LEU A C 1
ATOM 647 O O . LEU A 1 85 ? -0.621 4.496 20.747 1.00 91.12 85 LEU A O 1
ATOM 651 N N . GLN A 1 86 ? -1.460 3.330 22.470 1.00 89.94 86 GLN A N 1
ATOM 652 C CA . GLN A 1 86 ? -0.697 2.105 22.215 1.00 89.94 86 GLN A CA 1
ATOM 653 C C . GLN A 1 86 ? -0.773 1.667 20.744 1.00 89.94 86 GLN A C 1
ATOM 655 O O . GLN A 1 86 ? 0.248 1.329 20.148 1.00 89.94 86 GLN A O 1
ATOM 660 N N . ARG A 1 87 ? -1.970 1.683 20.138 1.00 86.88 87 ARG A N 1
ATOM 661 C CA . ARG A 1 87 ? -2.147 1.280 18.732 1.00 86.88 87 ARG A CA 1
ATOM 662 C C . ARG A 1 87 ? -1.439 2.232 17.770 1.00 86.88 87 ARG A C 1
ATOM 664 O O . ARG A 1 87 ? -0.785 1.772 16.840 1.00 86.88 87 ARG A O 1
ATOM 671 N N . SER A 1 88 ? -1.529 3.538 18.007 1.00 90.44 88 SER A N 1
ATOM 672 C CA . SER A 1 88 ? -0.850 4.543 17.183 1.00 90.44 88 SER A CA 1
ATOM 673 C C . SER A 1 88 ? 0.669 4.419 17.296 1.00 90.44 88 SER A C 1
ATOM 675 O O . SER A 1 88 ? 1.364 4.446 16.284 1.00 90.44 88 SER A O 1
ATOM 677 N N . PHE A 1 89 ? 1.179 4.202 18.511 1.00 91.75 89 PHE A N 1
ATOM 678 C CA . PHE A 1 89 ? 2.603 3.985 18.759 1.00 91.75 89 PHE A CA 1
ATOM 679 C C . PHE A 1 89 ? 3.114 2.710 18.076 1.00 91.75 89 PHE A C 1
ATOM 681 O O . PHE A 1 89 ? 4.163 2.719 17.440 1.00 91.75 89 PHE A O 1
ATOM 688 N N . TYR A 1 90 ? 2.331 1.632 18.124 1.00 90.38 90 TYR A N 1
ATOM 689 C CA . TYR A 1 90 ? 2.637 0.385 17.428 1.00 90.38 90 TYR A CA 1
ATOM 690 C C . TYR A 1 90 ? 2.817 0.600 15.920 1.00 90.38 90 TYR A C 1
ATOM 692 O O . TYR A 1 90 ? 3.820 0.179 15.336 1.00 90.38 90 TYR A O 1
ATOM 700 N N . VAL A 1 91 ? 1.851 1.271 15.283 1.00 91.38 91 VAL A N 1
ATOM 701 C CA . VAL A 1 91 ? 1.890 1.568 13.843 1.00 91.38 91 VAL A CA 1
ATOM 702 C C . VAL A 1 91 ? 3.076 2.472 13.515 1.00 91.38 91 VAL A C 1
ATOM 704 O O . VAL A 1 91 ? 3.788 2.204 12.551 1.00 91.38 91 VAL A O 1
ATOM 707 N N . PHE A 1 92 ? 3.341 3.480 14.348 1.00 92.88 92 PHE A N 1
ATOM 708 C CA . PHE A 1 92 ? 4.496 4.361 14.197 1.00 92.88 92 PHE A CA 1
ATOM 709 C C . PHE A 1 92 ? 5.823 3.592 14.234 1.00 92.88 92 PHE A C 1
ATOM 711 O O . PHE A 1 92 ? 6.630 3.740 13.322 1.00 92.88 92 PHE A O 1
ATOM 718 N N . CYS A 1 93 ? 6.040 2.724 15.226 1.00 91.94 93 CYS A N 1
ATOM 719 C CA . CYS A 1 93 ? 7.257 1.911 15.308 1.00 91.94 93 CYS A CA 1
ATOM 720 C C . CYS A 1 93 ? 7.410 0.968 14.108 1.00 91.94 93 CYS A C 1
ATOM 722 O O . CYS A 1 93 ? 8.519 0.789 13.609 1.00 91.94 93 CYS A O 1
ATOM 724 N N . THR A 1 94 ? 6.305 0.386 13.636 1.00 90.94 94 THR A N 1
ATOM 725 C CA . THR A 1 94 ? 6.294 -0.481 12.448 1.00 90.94 94 THR A CA 1
ATOM 726 C C . THR A 1 94 ? 6.713 0.303 11.203 1.00 90.94 94 THR A C 1
ATOM 728 O O . THR A 1 94 ? 7.614 -0.113 10.477 1.00 90.94 94 THR A O 1
ATOM 731 N N . ALA A 1 95 ? 6.102 1.472 10.984 1.00 91.62 95 ALA A N 1
ATOM 732 C CA . ALA A 1 95 ? 6.424 2.356 9.869 1.00 91.62 95 ALA A CA 1
ATOM 733 C C . ALA A 1 95 ? 7.880 2.835 9.937 1.00 91.62 95 ALA A C 1
ATOM 735 O O . ALA A 1 95 ? 8.585 2.798 8.933 1.00 91.62 95 ALA A O 1
ATOM 736 N N . LEU A 1 96 ? 8.355 3.213 11.127 1.00 93.44 96 LEU A N 1
ATOM 737 C CA . LEU A 1 96 ? 9.728 3.654 11.344 1.00 93.44 96 LEU A CA 1
ATOM 738 C C . LEU A 1 96 ? 10.740 2.546 11.033 1.00 93.44 96 LEU A C 1
ATOM 740 O O . LEU A 1 96 ? 11.723 2.810 10.347 1.00 93.44 96 LEU A O 1
ATOM 744 N N . ALA A 1 97 ? 10.504 1.313 11.491 1.00 91.00 97 ALA A N 1
ATOM 745 C CA . ALA A 1 97 ? 11.397 0.187 11.218 1.00 91.00 97 ALA A CA 1
ATOM 746 C C . ALA A 1 97 ? 11.549 -0.058 9.707 1.00 91.00 97 ALA A C 1
ATOM 748 O O . ALA A 1 97 ? 12.668 -0.168 9.203 1.00 91.00 97 ALA A O 1
ATOM 749 N N . LEU A 1 98 ? 10.430 -0.067 8.977 1.00 88.94 98 LEU A N 1
ATOM 750 C CA . LEU A 1 98 ? 10.430 -0.226 7.523 1.00 88.94 98 LEU A CA 1
ATOM 751 C C . LEU A 1 98 ? 11.112 0.954 6.813 1.00 88.94 98 LEU A C 1
ATOM 753 O O . LEU A 1 98 ? 11.922 0.738 5.913 1.00 88.94 98 LEU A O 1
ATOM 757 N N . GLN A 1 99 ? 10.846 2.188 7.249 1.00 89.38 99 GLN A N 1
ATOM 758 C CA . GLN A 1 99 ? 11.435 3.397 6.671 1.00 89.38 99 GLN A CA 1
ATOM 759 C C . GLN A 1 99 ? 12.958 3.443 6.873 1.00 89.38 99 GLN A C 1
ATOM 761 O O . GLN A 1 99 ? 13.696 3.786 5.950 1.00 89.38 99 GLN A O 1
ATOM 766 N N . VAL A 1 100 ? 13.448 3.059 8.056 1.00 90.06 100 VAL A N 1
ATOM 767 C CA . VAL A 1 100 ? 14.887 2.973 8.347 1.00 90.06 100 VAL A CA 1
ATOM 768 C C . VAL A 1 100 ? 15.549 1.922 7.463 1.00 90.06 100 VAL A C 1
ATOM 770 O O . VAL A 1 100 ? 16.571 2.217 6.853 1.00 90.06 100 VAL A O 1
ATOM 773 N N . TYR A 1 101 ? 14.961 0.730 7.331 1.00 89.31 101 TYR A N 1
ATOM 774 C CA . TYR A 1 101 ? 15.501 -0.311 6.451 1.00 89.31 101 TYR A CA 1
ATOM 775 C C . TYR A 1 101 ? 15.592 0.164 4.996 1.00 89.31 101 TYR A C 1
ATOM 777 O O . TYR A 1 101 ? 16.627 -0.002 4.350 1.00 89.31 101 TYR A O 1
ATOM 785 N N . TYR A 1 102 ? 14.538 0.826 4.511 1.00 86.81 102 TYR A N 1
ATOM 786 C CA . TYR A 1 102 ? 14.490 1.411 3.174 1.00 86.81 102 TYR A CA 1
ATOM 787 C C . TYR A 1 102 ? 15.623 2.423 2.940 1.00 86.81 102 TYR A C 1
ATOM 789 O O . TYR A 1 102 ? 16.348 2.339 1.945 1.00 86.81 102 TYR A O 1
ATOM 797 N N . HIS A 1 103 ? 15.809 3.360 3.876 1.00 87.31 103 HIS A N 1
ATOM 798 C CA . HIS A 1 103 ? 16.835 4.398 3.766 1.00 87.31 103 HIS A CA 1
ATOM 799 C C . HIS A 1 103 ? 18.258 3.867 3.936 1.00 87.31 103 HIS A C 1
ATOM 801 O O . HIS A 1 103 ? 19.142 4.284 3.193 1.00 87.31 103 HIS A O 1
ATOM 807 N N . VAL A 1 104 ? 18.495 2.951 4.881 1.00 88.75 104 VAL A N 1
ATOM 808 C CA . VAL A 1 104 ? 19.830 2.380 5.137 1.00 88.75 104 VAL A CA 1
ATOM 809 C C . VAL A 1 104 ? 20.334 1.592 3.929 1.00 88.75 104 VAL A C 1
ATOM 811 O O . VAL A 1 104 ? 21.517 1.654 3.608 1.00 88.75 104 VAL A O 1
ATOM 814 N N . LEU A 1 105 ? 19.443 0.908 3.208 1.00 85.56 105 LEU A N 1
ATOM 815 C CA . LEU A 1 105 ? 19.794 0.224 1.962 1.00 85.56 105 LEU A CA 1
ATOM 816 C C . LEU A 1 105 ? 19.983 1.165 0.763 1.00 85.56 105 LEU A C 1
ATOM 818 O O . LEU A 1 105 ? 20.289 0.691 -0.335 1.00 85.56 105 LEU A O 1
ATOM 822 N N . GLY A 1 106 ? 19.810 2.478 0.951 1.00 83.25 106 GLY A N 1
ATOM 823 C CA . GLY A 1 106 ? 19.973 3.474 -0.104 1.00 83.25 106 GLY A CA 1
ATOM 824 C C . GLY A 1 106 ? 19.017 3.242 -1.270 1.00 83.25 106 GLY A C 1
ATOM 825 O O . GLY A 1 106 ? 19.385 3.454 -2.426 1.00 83.25 106 GLY A O 1
ATOM 826 N N . MET A 1 107 ? 17.813 2.740 -0.987 1.00 78.12 107 MET A N 1
ATOM 827 C CA . MET A 1 107 ? 16.836 2.478 -2.032 1.00 78.12 107 MET A CA 1
ATOM 828 C C . MET A 1 107 ? 16.358 3.818 -2.598 1.00 78.12 107 MET A C 1
ATOM 830 O O . MET A 1 107 ? 15.882 4.679 -1.862 1.00 78.12 107 MET A O 1
ATOM 834 N N . GLY A 1 108 ? 16.561 4.026 -3.903 1.00 79.81 108 GLY A N 1
AT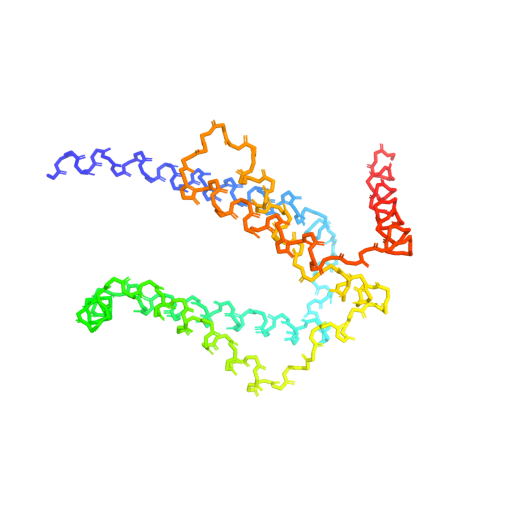OM 835 C CA . GLY A 1 108 ? 16.126 5.238 -4.605 1.00 79.81 108 GLY A CA 1
ATOM 836 C C . GLY A 1 108 ? 14.602 5.360 -4.656 1.00 79.81 108 GLY A C 1
ATOM 837 O O . GLY A 1 108 ? 13.888 4.552 -4.075 1.00 79.81 1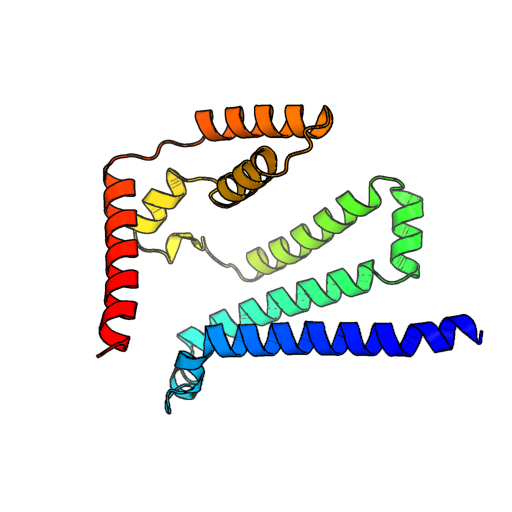08 GLY A O 1
ATOM 838 N N . ASP A 1 109 ? 14.071 6.351 -5.364 1.00 80.56 109 ASP A N 1
ATOM 839 C CA . ASP A 1 109 ? 12.619 6.493 -5.526 1.00 80.56 109 ASP A CA 1
ATOM 840 C C . ASP A 1 109 ? 12.033 5.276 -6.282 1.00 80.56 109 ASP A C 1
ATOM 842 O O . ASP A 1 109 ? 12.441 5.015 -7.420 1.00 80.56 109 ASP A O 1
ATOM 846 N N . PRO A 1 110 ? 11.076 4.519 -5.707 1.00 78.00 110 PRO A N 1
ATOM 847 C CA . PRO A 1 110 ? 10.496 3.362 -6.384 1.00 78.00 110 PRO A CA 1
ATOM 848 C C . PRO A 1 110 ? 9.691 3.767 -7.628 1.00 78.00 110 PRO A C 1
ATOM 850 O O . PRO A 1 110 ? 9.518 2.953 -8.542 1.00 78.00 110 PRO A O 1
ATOM 853 N N . LEU A 1 111 ? 9.232 5.023 -7.715 1.00 79.38 111 LEU A N 1
ATOM 854 C CA . LEU A 1 111 ? 8.597 5.556 -8.918 1.00 79.38 111 LEU A CA 1
ATOM 855 C C . LEU A 1 111 ? 9.594 5.707 -10.070 1.00 79.38 111 LEU A C 1
ATOM 857 O O . LEU A 1 111 ? 9.189 5.561 -11.221 1.00 79.38 111 LEU A O 1
ATOM 861 N N . ALA A 1 112 ? 10.891 5.884 -9.797 1.00 79.81 112 ALA A N 1
ATOM 862 C CA . ALA A 1 112 ? 11.915 5.981 -10.840 1.00 79.81 112 ALA A CA 1
ATOM 863 C C . ALA A 1 112 ? 12.063 4.684 -11.659 1.00 79.81 112 ALA A C 1
ATOM 865 O O . ALA A 1 112 ? 12.526 4.717 -12.797 1.00 79.81 112 ALA A O 1
ATOM 866 N N . LEU A 1 113 ? 11.634 3.540 -11.113 1.00 80.25 113 LEU A N 1
ATOM 867 C CA . LEU A 1 113 ? 11.624 2.251 -11.817 1.00 80.25 113 LEU A CA 1
ATOM 868 C C . LEU A 1 113 ? 10.407 2.076 -12.741 1.00 80.25 113 LEU A C 1
ATOM 870 O O . LEU A 1 113 ? 10.348 1.127 -13.525 1.00 80.25 113 LEU A O 1
ATOM 874 N N . LYS A 1 114 ? 9.394 2.944 -12.639 1.00 85.88 114 LYS A N 1
ATOM 875 C CA . LYS A 1 114 ? 8.161 2.849 -13.427 1.00 85.88 114 LYS A CA 1
ATOM 876 C C . LYS A 1 114 ? 8.302 3.616 -14.743 1.00 85.88 114 LYS A C 1
ATOM 878 O O . LYS A 1 114 ? 9.051 4.576 -14.865 1.00 85.88 114 LYS A O 1
ATOM 883 N N . SER A 1 115 ? 7.531 3.205 -15.754 1.00 88.75 115 SER A N 1
ATOM 884 C CA . SER A 1 115 ? 7.482 3.929 -17.032 1.00 88.75 115 SER A CA 1
ATOM 885 C C . SER A 1 115 ? 7.032 5.382 -16.835 1.00 88.75 115 SER A C 1
ATOM 887 O O . SER A 1 115 ? 6.174 5.643 -15.992 1.00 88.75 115 SER A O 1
ATOM 889 N N . VAL A 1 116 ? 7.512 6.302 -17.677 1.00 90.81 116 VAL A N 1
ATOM 890 C CA . VAL A 1 116 ? 7.169 7.740 -17.618 1.00 90.81 116 VAL A CA 1
ATOM 891 C C . VAL A 1 116 ? 5.654 7.979 -17.548 1.00 90.81 116 VAL A C 1
ATOM 893 O O . VAL A 1 116 ? 5.183 8.802 -16.769 1.00 90.81 116 VAL A O 1
ATOM 896 N N . ARG A 1 117 ? 4.865 7.208 -18.310 1.00 90.50 117 ARG A N 1
ATOM 897 C CA . ARG A 1 117 ? 3.394 7.314 -18.312 1.00 90.50 117 ARG A CA 1
ATOM 898 C C . ARG A 1 117 ? 2.773 6.873 -16.984 1.00 90.50 117 ARG A C 1
ATOM 900 O O . ARG A 1 117 ? 1.791 7.458 -16.549 1.00 90.50 117 ARG A O 1
ATOM 907 N N . ALA A 1 118 ? 3.350 5.861 -16.336 1.00 88.69 118 ALA A N 1
ATOM 908 C CA . ALA A 1 118 ? 2.904 5.403 -15.023 1.00 88.69 118 ALA A CA 1
ATOM 909 C C . ALA A 1 118 ? 3.272 6.405 -13.920 1.00 88.69 118 ALA A C 1
ATOM 911 O O . ALA A 1 118 ? 2.444 6.669 -13.057 1.00 88.69 118 ALA A O 1
ATOM 912 N N . VAL A 1 119 ? 4.473 6.991 -13.966 1.00 90.81 119 VAL A N 1
ATOM 913 C CA . VAL A 1 119 ? 4.884 8.047 -13.024 1.00 90.81 119 VAL A CA 1
ATOM 914 C C . VAL A 1 119 ? 3.951 9.253 -13.130 1.00 90.81 119 VAL A C 1
ATOM 916 O O . VAL A 1 119 ? 3.449 9.729 -12.116 1.00 90.81 119 VAL A O 1
ATOM 919 N N . ARG A 1 120 ? 3.640 9.684 -14.358 1.00 91.38 120 ARG A N 1
ATOM 920 C CA . ARG A 1 120 ? 2.659 10.744 -14.620 1.00 91.38 120 ARG A CA 1
ATOM 921 C C . ARG A 1 120 ? 1.291 10.418 -14.021 1.00 91.38 120 ARG A C 1
ATOM 923 O O . ARG A 1 120 ? 0.770 11.221 -13.252 1.00 91.38 120 ARG A O 1
ATOM 930 N N . LEU A 1 121 ? 0.762 9.224 -14.298 1.00 90.62 121 LEU A N 1
ATOM 931 C CA . LEU A 1 121 ? -0.509 8.778 -13.730 1.00 90.62 121 LEU A CA 1
ATOM 932 C C . LEU A 1 121 ? -0.500 8.872 -12.195 1.00 90.62 121 LEU A C 1
ATOM 934 O O . LEU A 1 121 ? -1.433 9.424 -11.627 1.00 90.62 121 LEU A O 1
ATOM 938 N N . TYR A 1 122 ? 0.549 8.388 -11.519 1.00 88.25 122 TYR A N 1
ATOM 939 C CA . TYR A 1 122 ? 0.639 8.454 -10.052 1.00 88.25 122 TYR A CA 1
ATOM 940 C C . TYR A 1 122 ? 0.828 9.876 -9.508 1.00 88.25 122 TYR A C 1
ATOM 942 O O . TYR A 1 122 ? 0.437 10.149 -8.376 1.00 88.25 122 TYR A O 1
ATOM 950 N N . SER A 1 123 ? 1.367 10.803 -10.303 1.00 87.94 123 SER A N 1
ATOM 951 C CA . SER A 1 123 ? 1.439 12.215 -9.908 1.00 87.94 123 SER A CA 1
ATOM 952 C C . SER A 1 123 ? 0.065 12.905 -9.908 1.00 87.94 123 SER A C 1
ATOM 954 O O . SER A 1 123 ? -0.180 13.781 -9.079 1.00 87.94 123 SER A O 1
ATOM 956 N N . HIS A 1 124 ? -0.849 12.470 -10.785 1.00 89.06 124 HIS A N 1
ATOM 957 C CA . HIS A 1 124 ? -2.229 12.966 -10.870 1.00 89.06 124 HIS A CA 1
ATOM 958 C C . HIS A 1 124 ? -3.217 12.157 -10.002 1.00 89.06 124 HIS A C 1
ATOM 960 O O . HIS A 1 124 ? -4.237 12.689 -9.558 1.00 89.06 124 HIS A O 1
ATOM 966 N N . LEU A 1 125 ? -2.904 10.883 -9.736 1.00 86.44 125 LEU A N 1
ATOM 967 C CA . LEU A 1 125 ? -3.654 9.935 -8.904 1.00 86.44 125 LEU A CA 1
ATOM 968 C C . LEU A 1 125 ? -2.882 9.640 -7.614 1.00 86.44 125 LEU A C 1
ATOM 970 O O . LEU A 1 125 ? -2.287 8.572 -7.458 1.00 86.44 125 LEU A O 1
ATOM 974 N N . ARG A 1 126 ? -2.877 10.606 -6.690 1.00 80.50 126 ARG A N 1
ATOM 975 C CA . ARG A 1 126 ? -2.020 10.569 -5.492 1.00 80.50 126 ARG A CA 1
ATOM 976 C C . ARG A 1 126 ? -2.295 9.367 -4.587 1.00 80.50 126 ARG A C 1
ATOM 978 O O . ARG A 1 126 ? -1.362 8.801 -4.025 1.00 80.50 126 ARG A O 1
ATOM 985 N N . HIS A 1 127 ? -3.560 8.962 -4.449 1.00 82.56 127 HIS A N 1
ATOM 986 C CA . HIS A 1 127 ? -3.957 7.912 -3.506 1.00 82.56 127 HIS A CA 1
ATOM 987 C C . HIS A 1 127 ? -5.066 7.010 -4.074 1.00 82.56 127 HIS A C 1
ATOM 989 O O . HIS A 1 127 ? -6.223 7.135 -3.667 1.00 82.56 127 HIS A O 1
ATOM 995 N N . PRO A 1 128 ? -4.741 6.064 -4.978 1.00 82.38 128 PRO A N 1
ATOM 996 C CA . PRO A 1 128 ? -5.738 5.160 -5.561 1.00 82.38 128 PRO A CA 1
ATOM 997 C C . PRO A 1 128 ? -6.466 4.317 -4.503 1.00 82.38 128 PRO A C 1
ATOM 999 O O . PRO A 1 128 ? -7.669 4.106 -4.607 1.00 82.38 128 PRO A O 1
ATOM 1002 N N . VAL A 1 129 ? -5.772 3.921 -3.430 1.00 85.25 129 VAL A N 1
ATOM 1003 C CA . VAL A 1 129 ? -6.354 3.149 -2.314 1.00 85.25 129 VAL A CA 1
ATOM 1004 C C . VAL A 1 129 ? -7.467 3.919 -1.594 1.00 85.25 129 VAL A C 1
ATOM 1006 O O . VAL A 1 129 ? -8.435 3.326 -1.124 1.00 85.25 129 VAL A O 1
ATOM 1009 N N . TYR A 1 130 ? -7.382 5.250 -1.525 1.00 85.00 130 TYR A N 1
ATOM 1010 C CA . TYR A 1 130 ? -8.441 6.048 -0.906 1.00 85.00 130 TYR A CA 1
ATOM 1011 C C . TYR A 1 130 ? -9.716 6.079 -1.747 1.00 85.00 130 TYR A C 1
ATOM 1013 O O . TYR A 1 130 ? -10.789 6.251 -1.177 1.00 85.00 130 TYR A O 1
ATOM 1021 N N . LEU A 1 131 ? -9.629 5.855 -3.062 1.00 86.06 131 LEU A N 1
ATOM 1022 C CA . LEU A 1 131 ? -10.805 5.694 -3.916 1.00 86.06 131 LEU A CA 1
ATOM 1023 C C . LEU A 1 131 ? -11.572 4.416 -3.545 1.00 86.06 131 LEU A C 1
ATOM 1025 O O . LEU A 1 131 ? -12.785 4.454 -3.358 1.00 86.06 131 LEU A O 1
ATOM 1029 N N . GLU A 1 132 ? -10.859 3.298 -3.378 1.00 86.69 132 GLU A N 1
ATOM 1030 C CA . GLU A 1 132 ? -11.444 2.018 -2.953 1.00 86.69 132 GLU A CA 1
ATOM 1031 C C . GLU A 1 132 ? -12.068 2.132 -1.560 1.00 86.69 132 GLU A C 1
ATOM 1033 O O . GLU A 1 132 ? -13.212 1.730 -1.337 1.00 86.69 132 GLU A O 1
ATOM 1038 N N . PHE A 1 133 ? -11.344 2.752 -0.627 1.00 88.06 133 PHE A N 1
ATOM 1039 C CA . PHE A 1 133 ? -11.849 2.993 0.718 1.00 88.06 133 PHE A CA 1
ATOM 1040 C C . PHE A 1 133 ? -13.093 3.892 0.712 1.00 88.06 133 PHE A C 1
ATOM 1042 O O . PHE A 1 133 ? -14.063 3.600 1.412 1.00 88.06 133 PHE A O 1
ATOM 1049 N N . LEU A 1 134 ? -13.112 4.938 -0.120 1.00 91.00 134 LEU A N 1
ATOM 1050 C CA . LEU A 1 134 ? -14.270 5.813 -0.272 1.00 91.00 134 LEU A CA 1
ATOM 1051 C C . LEU A 1 134 ? -15.502 5.044 -0.772 1.00 91.00 134 LEU A C 1
ATOM 1053 O O . LEU A 1 134 ? -16.596 5.236 -0.241 1.00 91.00 134 LEU A O 1
ATOM 1057 N N . LEU A 1 135 ? -15.334 4.145 -1.746 1.00 90.12 135 LEU A N 1
ATOM 1058 C CA . LEU A 1 135 ? -16.428 3.301 -2.234 1.00 90.12 135 LEU A CA 1
ATOM 1059 C C . LEU A 1 135 ? -17.013 2.438 -1.112 1.00 90.12 135 LEU A C 1
ATOM 1061 O O . LEU A 1 135 ? -18.230 2.392 -0.954 1.00 90.12 135 LEU A O 1
ATOM 1065 N N . ILE A 1 136 ? -16.170 1.818 -0.282 1.00 89.75 136 ILE A N 1
ATOM 1066 C CA . ILE A 1 136 ? -16.620 1.033 0.880 1.00 89.75 136 ILE A CA 1
ATOM 1067 C C . ILE A 1 136 ? -17.382 1.921 1.875 1.00 89.75 136 ILE A C 1
ATOM 1069 O O . ILE A 1 136 ? -18.450 1.534 2.362 1.00 89.75 136 ILE A O 1
ATOM 1073 N N . LEU A 1 137 ? -16.869 3.129 2.145 1.00 91.06 137 LEU A N 1
ATOM 1074 C CA . LEU A 1 137 ? -17.496 4.099 3.045 1.00 91.06 137 LEU A CA 1
ATOM 1075 C C . LEU A 1 137 ? -18.876 4.558 2.578 1.00 91.06 137 LEU A C 1
ATOM 1077 O O . LEU A 1 137 ? -19.688 4.893 3.439 1.00 91.06 137 LEU A O 1
ATOM 1081 N N . TRP A 1 138 ? -19.187 4.511 1.286 1.00 93.62 138 TRP A N 1
ATOM 1082 C CA . TRP A 1 138 ? -20.526 4.815 0.772 1.00 93.62 138 TRP A CA 1
ATOM 1083 C C . TRP A 1 138 ? -21.399 3.570 0.549 1.00 93.62 138 TRP A C 1
ATOM 1085 O O . TRP A 1 138 ? -22.609 3.643 0.738 1.00 93.62 138 TRP A O 1
ATOM 1095 N N . ALA A 1 139 ? -20.813 2.416 0.217 1.00 93.44 139 ALA A N 1
ATOM 1096 C CA . ALA A 1 139 ? -21.556 1.211 -0.158 1.00 93.44 139 ALA A CA 1
ATOM 1097 C C . ALA A 1 139 ? -22.217 0.478 1.023 1.00 93.44 139 ALA A C 1
ATOM 1099 O O . ALA A 1 139 ? -23.296 -0.091 0.868 1.00 93.44 139 ALA A O 1
ATOM 1100 N N . VAL A 1 140 ? -21.597 0.451 2.213 1.00 88.12 140 VAL A N 1
ATOM 1101 C CA . VAL A 1 140 ? -22.184 -0.283 3.353 1.00 88.12 140 VAL A CA 1
ATOM 1102 C C . VAL A 1 140 ? -23.379 0.507 3.929 1.00 88.12 140 VAL A C 1
ATOM 1104 O O . VAL A 1 140 ? -23.180 1.647 4.346 1.00 88.12 140 VAL A O 1
ATOM 1107 N N . PRO A 1 141 ? -24.583 -0.081 4.068 1.00 81.75 141 PRO A N 1
ATOM 1108 C CA . PRO A 1 141 ? -25.854 0.644 4.253 1.00 81.75 141 PRO A CA 1
ATOM 1109 C C . PRO A 1 141 ? -26.081 1.295 5.632 1.00 81.75 141 PRO A C 1
ATOM 1111 O O . PRO A 1 141 ? -27.149 1.842 5.889 1.00 81.75 141 PRO A O 1
ATOM 1114 N N . ARG A 1 142 ? -25.103 1.250 6.546 1.00 87.56 142 ARG A N 1
ATOM 1115 C CA . ARG A 1 142 ? -25.161 1.946 7.843 1.00 87.56 142 ARG A CA 1
ATOM 1116 C C . ARG A 1 142 ? -24.198 3.128 7.860 1.00 87.56 142 ARG A C 1
ATOM 1118 O O . ARG A 1 142 ? -22.989 2.913 7.872 1.00 87.56 142 ARG A O 1
ATOM 1125 N N . LEU A 1 143 ? -24.727 4.349 7.916 1.00 89.31 143 LEU A N 1
ATOM 1126 C CA . LEU A 1 143 ? -23.957 5.599 7.965 1.00 89.31 143 LEU A CA 1
ATOM 1127 C C . LEU A 1 143 ? -24.105 6.287 9.336 1.00 89.31 143 LEU A C 1
ATOM 1129 O O . LEU A 1 143 ? -24.851 7.258 9.451 1.00 89.31 143 LEU A O 1
ATOM 1133 N N . PRO A 1 144 ? -23.440 5.787 10.397 1.00 94.00 144 PRO A N 1
ATOM 1134 C CA . PRO A 1 144 ? -23.349 6.524 11.655 1.00 94.00 144 PRO A CA 1
ATOM 1135 C C . PRO A 1 144 ? -22.566 7.838 11.457 1.00 94.00 144 PRO A C 1
ATOM 1137 O O . PRO A 1 144 ? -21.858 8.005 10.460 1.00 94.00 144 PRO A O 1
ATOM 1140 N N . LEU A 1 145 ? -22.719 8.790 12.384 1.00 94.00 145 LEU A N 1
ATOM 1141 C CA . LEU A 1 145 ? -22.223 10.167 12.236 1.00 94.00 145 LEU A CA 1
ATOM 1142 C C . LEU A 1 145 ? -20.711 10.241 11.967 1.00 94.00 145 LEU A C 1
ATOM 1144 O O . LEU A 1 145 ? -20.272 10.982 11.094 1.00 94.00 145 LEU A O 1
ATOM 1148 N N . ASP A 1 146 ? -19.922 9.450 12.685 1.00 90.75 146 ASP A N 1
ATOM 1149 C CA . ASP A 1 146 ? -18.472 9.315 12.529 1.00 90.75 146 ASP A CA 1
ATOM 1150 C C . ASP A 1 146 ? -18.086 8.874 11.111 1.00 90.75 146 ASP A C 1
ATOM 1152 O O . ASP A 1 146 ? -17.210 9.470 10.478 1.00 90.75 146 ASP A O 1
ATOM 1156 N N . ARG A 1 147 ? -18.793 7.878 10.571 1.00 91.19 147 ARG A N 1
ATOM 1157 C CA . ARG A 1 147 ? -18.565 7.392 9.211 1.00 91.19 147 ARG A CA 1
ATOM 1158 C C . ARG A 1 147 ? -19.013 8.399 8.161 1.00 91.19 147 ARG A C 1
ATOM 1160 O O . ARG A 1 147 ? -18.319 8.558 7.162 1.00 91.19 147 ARG A O 1
ATOM 1167 N N . LEU A 1 148 ? -20.150 9.064 8.367 1.00 94.19 148 LEU A N 1
ATOM 1168 C CA . LEU A 1 148 ? -20.644 10.095 7.455 1.00 94.19 148 LEU A CA 1
ATOM 1169 C C . LEU A 1 148 ? -19.648 11.257 7.362 1.00 94.19 148 LEU A C 1
ATOM 1171 O O . LEU A 1 148 ? -19.292 11.670 6.261 1.00 94.19 148 LEU A O 1
ATOM 1175 N N . LEU A 1 149 ? -19.148 11.735 8.505 1.00 95.25 149 LEU A N 1
ATOM 1176 C CA . LEU A 1 149 ? -18.118 12.772 8.557 1.00 95.25 149 LEU A CA 1
ATOM 1177 C C . LEU A 1 149 ? -16.844 12.329 7.832 1.00 95.25 149 LEU A C 1
ATOM 1179 O O . LEU A 1 149 ? -16.329 13.075 7.002 1.00 95.25 149 LEU A O 1
ATOM 1183 N N . LEU A 1 150 ? -16.367 11.106 8.088 1.00 92.94 150 LEU A N 1
ATOM 1184 C CA . LEU A 1 150 ? -15.193 10.561 7.407 1.00 92.94 150 LEU A CA 1
ATOM 1185 C C . LEU A 1 150 ? -15.402 10.457 5.889 1.00 92.94 150 LEU A C 1
ATOM 1187 O O . LEU A 1 150 ? -14.526 10.855 5.125 1.00 92.94 150 LEU A O 1
ATOM 1191 N N . ALA A 1 151 ? -16.559 9.958 5.448 1.00 93.50 151 ALA A N 1
ATOM 1192 C CA . ALA A 1 151 ? -16.897 9.822 4.035 1.00 93.50 151 ALA A CA 1
ATOM 1193 C C . ALA A 1 151 ? -16.938 11.186 3.336 1.00 93.50 151 ALA A C 1
ATOM 1195 O O . ALA A 1 151 ? -16.362 11.336 2.260 1.00 93.50 151 ALA A O 1
ATOM 1196 N N . LEU A 1 152 ? -17.554 12.196 3.957 1.00 94.94 152 LEU A N 1
ATOM 1197 C CA . LEU A 1 152 ? -17.614 13.557 3.421 1.00 94.94 152 LEU A CA 1
ATOM 1198 C C . LEU A 1 152 ? -16.228 14.205 3.345 1.00 94.94 152 LEU A C 1
ATOM 1200 O O . LEU A 1 152 ? -15.854 14.721 2.293 1.00 94.94 152 LEU A O 1
ATOM 1204 N N . LEU A 1 153 ? -15.445 14.134 4.424 1.00 93.88 153 LEU A N 1
ATOM 1205 C CA . LEU A 1 153 ? -14.089 14.685 4.463 1.00 93.88 153 LEU A CA 1
ATOM 1206 C C . LEU A 1 153 ? -13.184 14.027 3.420 1.00 93.88 153 LEU A C 1
ATOM 1208 O O . LEU A 1 153 ? -12.477 14.724 2.694 1.00 93.88 153 LEU A O 1
ATOM 1212 N N . LEU A 1 154 ? -13.233 12.699 3.304 1.00 91.25 154 LEU A N 1
ATOM 1213 C CA . LEU A 1 154 ? -12.439 11.970 2.322 1.00 91.25 154 LEU A CA 1
ATOM 1214 C C . LEU A 1 154 ? -12.903 12.262 0.887 1.00 91.25 154 LEU A C 1
ATOM 1216 O O . LEU A 1 154 ? -12.065 12.413 0.002 1.00 91.25 154 LEU A O 1
ATOM 1220 N N . THR A 1 155 ? -14.212 12.413 0.659 1.00 92.31 155 THR A N 1
ATOM 1221 C CA . THR A 1 155 ? -14.759 12.844 -0.641 1.00 92.31 155 THR A CA 1
ATOM 1222 C C . THR A 1 155 ? -14.219 14.222 -1.020 1.00 92.31 155 THR A C 1
ATOM 1224 O O . THR A 1 155 ? -13.730 14.398 -2.136 1.00 92.31 155 THR A O 1
ATOM 1227 N N . ALA A 1 156 ? -14.256 15.187 -0.096 1.00 92.81 156 ALA A N 1
ATOM 1228 C CA . ALA A 1 156 ? -13.739 16.534 -0.324 1.00 92.81 156 ALA A CA 1
ATOM 1229 C C . ALA A 1 156 ? -12.225 16.518 -0.590 1.00 92.81 156 ALA A C 1
ATOM 1231 O O . ALA A 1 156 ? -11.760 17.103 -1.566 1.00 92.81 156 ALA A O 1
ATOM 1232 N N . TYR A 1 157 ? -11.464 15.781 0.222 1.00 89.69 157 TYR A N 1
ATOM 1233 C CA . TYR A 1 157 ? -10.024 15.611 0.045 1.00 89.69 157 TYR A CA 1
ATOM 1234 C C . TYR A 1 157 ? -9.673 15.034 -1.333 1.00 89.69 157 TYR A C 1
ATOM 1236 O O . TYR A 1 157 ? -8.816 15.578 -2.030 1.00 89.69 157 TYR A O 1
ATOM 1244 N N . LEU A 1 158 ? -10.350 13.963 -1.760 1.00 88.19 158 LEU A N 1
ATOM 1245 C CA . LEU A 1 158 ? -10.082 13.331 -3.052 1.00 88.19 158 LEU A CA 1
ATOM 1246 C C . LEU A 1 158 ? -10.513 14.205 -4.227 1.00 88.19 158 LEU A C 1
ATOM 1248 O O . LEU A 1 158 ? -9.783 14.249 -5.215 1.00 88.19 158 LEU A O 1
ATOM 1252 N N . SER A 1 159 ? -11.631 14.923 -4.096 1.00 86.19 159 SER A N 1
ATOM 1253 C CA . SER A 1 159 ? -12.118 15.859 -5.117 1.00 86.19 159 SER A CA 1
ATOM 1254 C C . SER A 1 159 ? -11.140 17.014 -5.345 1.00 86.19 159 SER A C 1
ATOM 1256 O O . SER A 1 159 ? -10.932 17.418 -6.483 1.00 86.19 159 SER A O 1
ATOM 1258 N N . CYS A 1 160 ? -10.491 17.511 -4.287 1.00 86.81 160 CYS A N 1
ATOM 1259 C CA . CYS A 1 160 ? -9.457 18.546 -4.394 1.00 86.81 160 CYS A CA 1
ATOM 1260 C C . CYS A 1 160 ? -8.082 17.993 -4.813 1.00 86.81 160 CYS A C 1
ATOM 1262 O O . CYS A 1 160 ? -7.262 18.724 -5.361 1.00 86.81 160 CYS A O 1
ATOM 1264 N N . GLY A 1 161 ? -7.793 16.728 -4.495 1.00 79.75 161 GLY A N 1
ATOM 1265 C CA . GLY A 1 161 ? -6.467 16.127 -4.655 1.00 79.75 161 GLY A CA 1
ATOM 1266 C C . GLY A 1 161 ? -6.203 15.451 -6.002 1.00 79.75 161 GLY A C 1
ATOM 1267 O O . GLY A 1 161 ? -5.042 15.156 -6.289 1.00 79.75 161 GLY A O 1
ATOM 1268 N N . HIS A 1 162 ? -7.239 15.185 -6.802 1.00 81.69 162 HIS A N 1
ATOM 1269 C CA . HIS A 1 162 ? -7.122 14.461 -8.070 1.00 81.69 162 HIS A CA 1
ATOM 1270 C C . HIS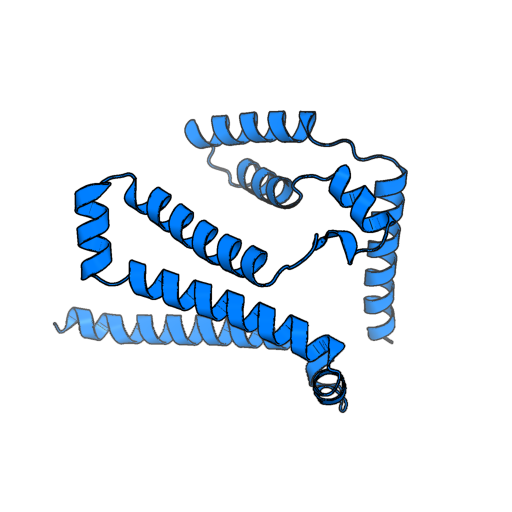 A 1 162 ? -7.216 15.387 -9.278 1.00 81.69 162 HIS A C 1
ATOM 1272 O O . HIS A 1 162 ? -8.165 16.150 -9.424 1.00 81.69 162 HIS A O 1
ATOM 1278 N N . SER A 1 163 ? -6.250 15.258 -10.184 1.00 84.50 163 SER A N 1
ATOM 1279 C CA . SER A 1 163 ? -6.162 16.037 -11.422 1.00 84.50 163 SER A CA 1
ATOM 1280 C C . SER A 1 163 ? -5.986 15.119 -12.634 1.00 84.50 163 SER A C 1
ATOM 1282 O O . SER A 1 163 ? -5.097 15.330 -13.456 1.00 84.50 163 SER A O 1
ATOM 1284 N N . LEU A 1 164 ? -6.786 14.049 -12.701 1.00 87.31 164 LEU A N 1
ATOM 1285 C CA . LEU A 1 164 ? -6.763 13.111 -13.825 1.00 87.31 164 LEU A CA 1
ATOM 1286 C C . LEU A 1 164 ? -7.180 13.817 -15.112 1.00 87.31 164 LEU A C 1
ATOM 1288 O O . LEU A 1 164 ? -8.205 14.497 -15.148 1.00 87.31 164 LEU A O 1
ATOM 1292 N N . ASP A 1 165 ? -6.423 13.596 -16.180 1.00 91.06 165 ASP A N 1
ATOM 1293 C CA . ASP A 1 165 ? -6.731 14.159 -17.487 1.00 91.06 165 ASP A CA 1
ATOM 1294 C C . ASP A 1 165 ? -6.997 13.092 -18.555 1.00 91.06 165 ASP A C 1
ATOM 1296 O O . ASP A 1 165 ? -7.011 11.878 -18.318 1.00 91.06 165 ASP A O 1
ATOM 1300 N N . GLN A 1 166 ? -7.229 13.560 -19.780 1.00 93.38 166 GLN A N 1
ATOM 1301 C CA . GLN A 1 166 ? -7.529 12.689 -20.907 1.00 93.38 166 GLN A CA 1
ATOM 1302 C C . GLN A 1 166 ? -6.359 11.757 -21.265 1.00 93.38 166 GLN A C 1
ATOM 1304 O O . GLN A 1 166 ? -6.598 10.643 -21.731 1.00 93.38 166 GLN A O 1
ATOM 1309 N N . GLN A 1 167 ? -5.104 12.160 -21.033 1.00 92.44 167 GLN A N 1
ATOM 1310 C CA . GLN A 1 167 ? -3.941 11.311 -21.310 1.00 92.44 167 GLN A CA 1
ATOM 1311 C C . GLN A 1 167 ? -3.841 10.161 -20.303 1.00 92.44 167 GLN A C 1
ATOM 1313 O O . GLN A 1 167 ? -3.543 9.030 -20.698 1.00 92.44 167 GLN A O 1
ATOM 1318 N N . ASP A 1 168 ? -4.151 10.417 -19.032 1.00 92.06 168 ASP A N 1
ATOM 1319 C CA . ASP A 1 168 ? -4.205 9.383 -17.995 1.00 92.06 168 ASP A CA 1
ATOM 1320 C C . ASP A 1 168 ? -5.315 8.369 -18.278 1.00 92.06 168 ASP A C 1
ATOM 1322 O O . ASP A 1 168 ? -5.089 7.157 -18.205 1.00 92.06 168 ASP A O 1
ATOM 1326 N N . TYR A 1 169 ? -6.493 8.853 -18.684 1.00 92.06 169 TYR A N 1
ATOM 1327 C CA . TYR A 1 169 ? -7.599 7.997 -19.109 1.00 92.06 169 TYR A CA 1
ATOM 1328 C C . TYR A 1 169 ? -7.199 7.096 -20.283 1.00 92.06 169 TYR A C 1
ATOM 1330 O O . TYR A 1 169 ? -7.422 5.884 -20.244 1.00 92.06 169 TYR A O 1
ATOM 1338 N N . LEU A 1 170 ? -6.568 7.659 -21.319 1.00 94.75 170 LEU A N 1
ATOM 1339 C CA . LEU A 1 170 ? -6.108 6.889 -22.476 1.00 94.75 170 LEU A CA 1
ATOM 1340 C C . LEU A 1 170 ? -5.055 5.846 -22.083 1.00 94.75 170 LEU A C 1
ATOM 1342 O O . LEU A 1 170 ? -5.093 4.718 -22.581 1.00 94.75 170 LEU A O 1
ATOM 1346 N N . TYR A 1 171 ? -4.146 6.187 -21.167 1.00 93.62 171 TYR A N 1
ATOM 1347 C CA . TYR A 1 171 ? -3.166 5.243 -20.641 1.00 93.62 171 TYR A CA 1
ATOM 1348 C C . TYR A 1 171 ? -3.839 4.085 -19.891 1.00 93.62 171 TYR A C 1
ATOM 1350 O O . TYR A 1 171 ? -3.559 2.924 -20.198 1.00 93.62 171 TYR A O 1
ATOM 1358 N N . LEU A 1 172 ? -4.762 4.374 -18.968 1.00 92.38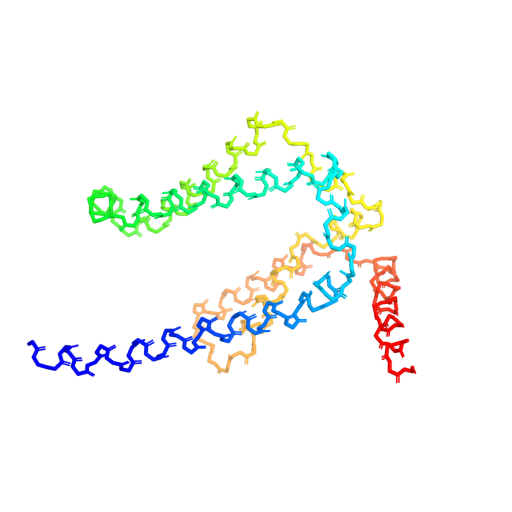 172 LEU A N 1
ATOM 1359 C CA . LEU A 1 172 ? -5.519 3.356 -18.233 1.00 92.38 172 LEU A CA 1
ATOM 1360 C C . LEU A 1 172 ? -6.346 2.471 -19.171 1.00 92.38 172 LEU A C 1
ATOM 1362 O O . LEU A 1 172 ? -6.304 1.245 -19.054 1.00 92.38 172 LEU A O 1
ATOM 1366 N N . ARG A 1 173 ? -7.032 3.067 -20.154 1.00 94.19 173 ARG A N 1
ATOM 1367 C CA . ARG A 1 173 ? -7.798 2.339 -21.174 1.00 94.19 173 ARG A CA 1
ATOM 1368 C C . ARG A 1 173 ? -6.911 1.379 -21.961 1.00 94.19 173 ARG A C 1
ATOM 1370 O O . ARG A 1 173 ? -7.300 0.230 -22.167 1.00 94.19 173 ARG A O 1
ATOM 1377 N N . ALA A 1 174 ? -5.722 1.822 -22.370 1.00 93.31 174 ALA A N 1
ATOM 1378 C CA . ALA A 1 174 ? -4.763 0.982 -23.078 1.00 93.31 174 ALA A CA 1
ATOM 1379 C C . ALA A 1 174 ? -4.244 -0.171 -22.202 1.00 93.31 174 ALA A C 1
ATOM 1381 O O . ALA A 1 174 ? -4.117 -1.293 -22.689 1.00 93.31 174 ALA A O 1
ATOM 1382 N N . GLN A 1 175 ? -3.975 0.070 -20.913 1.00 91.69 175 GLN A N 1
ATOM 1383 C CA . GLN A 1 175 ? -3.582 -0.992 -19.976 1.00 91.69 175 GLN A CA 1
ATOM 1384 C C . GLN A 1 175 ? -4.702 -2.016 -19.772 1.00 91.69 175 GLN A C 1
ATOM 1386 O O . GLN A 1 175 ? -4.438 -3.217 -19.771 1.00 91.69 175 GLN A O 1
ATOM 1391 N N . LEU A 1 176 ? -5.949 -1.556 -19.653 1.00 92.19 176 LEU A N 1
ATOM 1392 C CA . LEU A 1 176 ? -7.110 -2.432 -19.548 1.00 92.19 176 LEU A CA 1
ATOM 1393 C C . LEU A 1 176 ? -7.283 -3.284 -20.811 1.00 92.19 176 LEU A C 1
ATOM 1395 O O . LEU A 1 176 ? -7.435 -4.495 -20.697 1.00 92.19 176 LEU A O 1
ATOM 1399 N N . HIS A 1 177 ? -7.188 -2.685 -22.003 1.00 92.38 177 HIS A N 1
ATOM 1400 C CA . HIS A 1 177 ? -7.279 -3.426 -23.267 1.00 92.38 177 HIS A CA 1
ATOM 1401 C C . HIS A 1 177 ? -6.176 -4.475 -23.391 1.00 92.38 177 HIS A C 1
ATOM 1403 O O . HIS A 1 177 ? -6.465 -5.607 -23.759 1.00 92.38 177 HIS A O 1
ATOM 1409 N N . LYS A 1 178 ? -4.932 -4.140 -23.024 1.00 88.00 178 LYS A N 1
ATOM 1410 C CA . LYS A 1 178 ? -3.835 -5.118 -22.997 1.00 88.00 178 LYS A CA 1
ATOM 1411 C C . LYS A 1 178 ? -4.141 -6.292 -22.073 1.00 88.00 178 LYS A C 1
ATOM 1413 O O . LYS A 1 178 ? -3.915 -7.428 -22.464 1.00 88.00 178 LYS A O 1
ATOM 1418 N N . LYS A 1 179 ? -4.660 -6.033 -20.868 1.00 84.69 179 LYS A N 1
ATOM 1419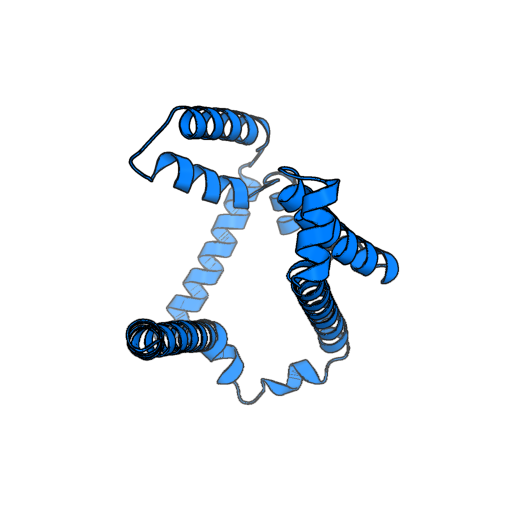 C CA . LYS A 1 179 ? -5.046 -7.100 -19.934 1.00 84.69 179 LYS A CA 1
ATOM 1420 C C . LYS A 1 179 ? -6.178 -7.960 -20.493 1.00 84.69 179 LYS A C 1
ATOM 1422 O O . LYS A 1 179 ? -6.058 -9.174 -20.475 1.00 84.69 179 LYS A O 1
ATOM 1427 N N . LEU A 1 180 ? -7.230 -7.345 -21.031 1.00 87.69 180 LEU A N 1
ATOM 1428 C CA . LEU A 1 180 ? -8.357 -8.066 -21.631 1.00 87.69 180 LEU A CA 1
ATOM 1429 C C . LEU A 1 180 ? -7.929 -8.919 -22.831 1.00 87.69 180 LEU A C 1
ATOM 1431 O O . LEU A 1 180 ? -8.348 -10.061 -22.925 1.00 87.69 180 LEU A O 1
ATOM 1435 N N . GLN A 1 181 ? -7.054 -8.404 -23.700 1.00 86.00 181 GLN A N 1
ATOM 1436 C CA . GLN A 1 181 ? -6.509 -9.159 -24.834 1.00 86.00 181 GLN A CA 1
ATOM 1437 C C . GLN A 1 181 ? -5.631 -10.336 -24.408 1.00 86.00 181 GLN A C 1
ATOM 1439 O O . GLN A 1 181 ? -5.588 -11.348 -25.101 1.00 86.00 181 GLN A O 1
ATOM 1444 N N . LEU A 1 182 ? -4.895 -10.193 -23.302 1.00 79.19 182 LEU A N 1
ATOM 1445 C CA . LEU A 1 182 ? -4.166 -11.315 -22.722 1.00 79.19 182 LEU A CA 1
ATOM 1446 C C . LEU A 1 182 ? -5.156 -12.397 -22.292 1.00 79.19 182 LEU A C 1
ATOM 1448 O O . LEU A 1 182 ? -5.010 -13.520 -22.744 1.00 79.19 182 LEU A O 1
ATOM 1452 N N . PHE A 1 183 ? -6.207 -12.037 -21.550 1.00 76.19 183 PHE A N 1
ATOM 1453 C CA . PHE A 1 183 ? -7.229 -12.995 -21.122 1.00 76.19 183 PHE A CA 1
ATOM 1454 C C . PHE A 1 183 ? -8.003 -13.631 -22.289 1.00 76.19 183 PHE A C 1
ATOM 1456 O O . PHE A 1 183 ? -8.271 -14.822 -22.244 1.00 76.19 183 PHE A O 1
ATOM 1463 N N . SER A 1 184 ? -8.323 -12.889 -23.353 1.00 76.81 184 SER A N 1
ATOM 1464 C CA . SER A 1 184 ? -9.082 -13.437 -24.488 1.00 76.81 184 SER A CA 1
ATOM 1465 C C . SER A 1 184 ? -8.266 -14.383 -25.372 1.00 76.81 184 SER A C 1
ATOM 1467 O O . SER A 1 184 ? -8.823 -15.293 -25.964 1.00 76.81 184 SER A O 1
ATOM 1469 N N . ARG A 1 185 ? -6.941 -14.195 -25.465 1.00 67.38 185 ARG A N 1
ATOM 1470 C CA . ARG A 1 185 ? -6.036 -15.116 -26.185 1.00 67.38 185 ARG A CA 1
ATOM 1471 C C . ARG A 1 185 ? -5.813 -16.445 -25.455 1.00 67.38 185 ARG A C 1
ATOM 1473 O O . ARG A 1 185 ? -5.057 -17.270 -25.947 1.00 67.38 185 ARG A O 1
ATOM 1480 N N . GLU A 1 186 ? -6.375 -16.605 -24.261 1.00 52.41 186 GLU A N 1
ATOM 1481 C CA . GLU A 1 186 ? -6.231 -17.797 -23.420 1.00 52.41 186 GLU A CA 1
ATOM 1482 C C . GLU A 1 186 ? -7.443 -18.729 -23.500 1.00 52.41 186 GLU A C 1
ATOM 1484 O O . GLU A 1 186 ? -7.375 -19.841 -22.981 1.00 52.41 186 GLU A O 1
ATOM 1489 N N . GLU A 1 187 ? -8.536 -18.276 -24.123 1.00 55.59 187 GLU A N 1
ATOM 1490 C CA . GLU A 1 187 ? -9.754 -19.066 -24.348 1.00 55.59 187 GLU A CA 1
ATOM 1491 C C . GLU A 1 187 ? -9.749 -19.803 -25.706 1.00 55.59 187 GLU A C 1
ATOM 1493 O O . GLU A 1 187 ? -10.596 -20.672 -25.917 1.00 55.59 187 GLU A O 1
ATOM 1498 N N . GLU A 1 188 ? -8.796 -19.486 -26.595 1.00 44.81 188 GLU A N 1
ATOM 1499 C CA . GLU A 1 188 ? -8.537 -20.161 -27.886 1.00 44.81 188 GLU A CA 1
ATOM 1500 C C . GLU A 1 188 ? -7.379 -21.165 -27.781 1.00 44.81 188 GLU A C 1
ATOM 1502 O O . GLU A 1 188 ? -7.520 -22.278 -28.338 1.00 44.81 188 GLU A O 1
#

Foldseek 3Di:
DVVVVVVVVVVVVVVVVVVVVVVVVVCVVCVVLVPDPCVCVLVPDPVNVVVVVLVVVLVVQLVVLLVVCPDPVNVVVLCVVPPVCSVVVSVVVSVVSSVCSCVVVVPDDPLVVDDPLVNVLCQQVVCPPLVVVLCVLPPDPDCDPVSVVVSVVSVVVRVVRHDDDPSNVVVVVVVVVVVVVVVVVVVD

Sequence (188 aa):
MAASLLLMLPALVSFLFTFGTCVELIRFASLRALASPEWGIPLRDPRVLRPLAVDLGLVILFILQHSLMATGLVKNWVAGCFGVLQRSFYVFCTALALQVYYHVLGMGDPLALKSVRAVRLYSHLRHPVYLEFLLILWAVPRLPLDRLLLALLLTAYLSCGHSLDQQDYLYLRAQLHKKLQLFSREEE

Radius of gyration: 22.55 Å; chains: 1; bounding box: 47×48×59 Å

InterPro domains:
  IPR033580 Nurim-like [PTHR31040] (99-185)

Secondary structure (DSSP, 8-state):
-HHHHHHHHHHHHHHHHHHHHHHHHHHHHHHHHHHSTTTTSGGG-HHHHHHHHHHHHHHHHHHHHHHHHHSHHHHHHHHHHHGGGHHHHHHHHHHHHHHHHHHHTT---GGGGS-HHHHHHHHH-S-HHHHHHHHHHHHSS---HHHHHHHHHHHHHHHHH----HHHHHHHHHHHHHHHHHHHTT--